Protein AF-A0A7S0HD60-F1 (afdb_monomer_lite)

Structure (mmCIF, N/CA/C/O backbone):
data_AF-A0A7S0HD60-F1
#
_entry.id   AF-A0A7S0HD60-F1
#
loop_
_atom_site.group_PDB
_atom_site.id
_atom_site.type_symbol
_atom_site.label_atom_id
_atom_site.label_alt_id
_atom_site.label_comp_id
_atom_site.label_asym_id
_atom_site.label_entity_id
_atom_site.label_seq_id
_atom_site.pdbx_PDB_ins_code
_atom_site.Cartn_x
_atom_site.Cartn_y
_atom_site.Cartn_z
_atom_site.occupancy
_atom_site.B_iso_or_equiv
_atom_site.auth_seq_id
_atom_site.auth_comp_id
_atom_site.auth_asym_id
_atom_site.auth_atom_id
_atom_site.pdbx_PDB_model_num
ATOM 1 N N . LEU A 1 1 ? 44.882 -26.318 -78.459 1.00 39.34 1 LEU A N 1
ATOM 2 C CA . LEU A 1 1 ? 43.648 -25.766 -77.851 1.00 39.34 1 LEU A CA 1
ATOM 3 C C . LEU A 1 1 ? 43.869 -24.291 -77.495 1.00 39.34 1 LEU A C 1
ATOM 5 O O . LEU A 1 1 ? 44.283 -23.989 -76.387 1.00 39.34 1 LEU A O 1
ATOM 9 N N . ARG A 1 2 ? 43.672 -23.371 -78.452 1.00 45.38 2 ARG A N 1
ATOM 10 C CA . ARG A 1 2 ? 43.593 -21.921 -78.193 1.00 45.38 2 ARG A CA 1
ATOM 11 C C . ARG A 1 2 ? 42.130 -21.519 -78.362 1.00 45.38 2 ARG A C 1
ATOM 13 O O . ARG A 1 2 ? 41.684 -21.316 -79.484 1.00 45.38 2 ARG A O 1
ATOM 20 N N . LEU A 1 3 ? 41.380 -21.463 -77.265 1.00 47.91 3 LEU A N 1
ATOM 21 C CA . LEU A 1 3 ? 40.050 -20.852 -77.253 1.00 47.91 3 LEU A CA 1
ATOM 22 C C . LEU A 1 3 ? 40.245 -19.333 -77.195 1.00 47.91 3 LEU A C 1
ATOM 24 O O . LEU A 1 3 ? 40.301 -18.742 -76.122 1.00 47.91 3 LEU A O 1
ATOM 28 N N . GLY A 1 4 ? 40.445 -18.712 -78.357 1.00 52.34 4 GLY A N 1
ATOM 29 C CA . GLY A 1 4 ? 40.423 -17.258 -78.474 1.00 52.34 4 GLY A CA 1
ATOM 30 C C . GLY A 1 4 ? 38.977 -16.787 -78.396 1.00 52.34 4 GLY A C 1
ATOM 31 O O . GLY A 1 4 ? 38.217 -17.005 -79.336 1.00 52.34 4 GLY A O 1
ATOM 32 N N . MET A 1 5 ? 38.576 -16.172 -77.282 1.00 58.28 5 MET A N 1
ATOM 33 C CA . MET A 1 5 ? 37.304 -15.449 -77.244 1.00 58.28 5 MET A CA 1
ATOM 34 C C . MET A 1 5 ? 37.332 -14.348 -78.310 1.00 58.28 5 MET A C 1
ATOM 36 O O . MET A 1 5 ? 38.343 -13.658 -78.458 1.00 58.28 5 MET A O 1
ATOM 40 N N . SER A 1 6 ? 36.242 -14.181 -79.062 1.00 75.19 6 SER A N 1
ATOM 41 C CA . SER A 1 6 ? 36.150 -13.093 -80.039 1.00 75.19 6 SER A CA 1
ATOM 42 C C . SER A 1 6 ? 36.193 -11.741 -79.314 1.00 75.19 6 SER A C 1
ATOM 44 O O . SER A 1 6 ? 35.677 -11.608 -78.202 1.00 75.19 6 SER A O 1
ATOM 46 N N . GLY A 1 7 ? 36.788 -10.715 -79.934 1.00 71.94 7 GLY A N 1
ATOM 47 C CA . GLY A 1 7 ? 36.903 -9.379 -79.326 1.00 71.94 7 GLY A CA 1
ATOM 48 C C . GLY A 1 7 ? 35.557 -8.788 -78.882 1.00 71.94 7 GLY A C 1
ATOM 49 O O . GLY A 1 7 ? 35.493 -8.050 -77.902 1.00 71.94 7 GLY A O 1
ATOM 50 N N . LYS A 1 8 ? 34.464 -9.195 -79.537 1.00 75.31 8 LYS A N 1
ATOM 51 C CA . LYS A 1 8 ? 33.096 -8.816 -79.175 1.00 75.31 8 LYS A CA 1
ATOM 52 C C . LYS A 1 8 ? 32.650 -9.427 -77.840 1.00 75.31 8 LYS A C 1
ATOM 54 O O . LYS A 1 8 ? 32.140 -8.708 -76.988 1.00 75.31 8 LYS A O 1
ATOM 59 N N . ALA A 1 9 ? 32.927 -10.713 -77.619 1.00 76.06 9 ALA A N 1
ATOM 60 C CA . ALA A 1 9 ? 32.615 -11.388 -76.358 1.00 76.06 9 ALA A CA 1
ATOM 61 C C . ALA A 1 9 ? 33.434 -10.826 -75.178 1.00 76.06 9 ALA A C 1
ATOM 63 O O . ALA A 1 9 ? 32.933 -10.739 -74.056 1.00 76.06 9 ALA A O 1
ATOM 64 N N . ILE A 1 10 ? 34.678 -10.396 -75.432 1.00 74.81 10 ILE A N 1
ATOM 65 C CA . ILE A 1 10 ? 35.523 -9.725 -74.430 1.00 74.81 10 ILE A CA 1
ATOM 66 C C . ILE A 1 10 ? 34.925 -8.364 -74.046 1.00 74.81 10 ILE A C 1
ATOM 68 O O . ILE A 1 10 ? 34.810 -8.070 -72.858 1.00 74.81 10 ILE A O 1
ATOM 72 N N . SER A 1 11 ? 34.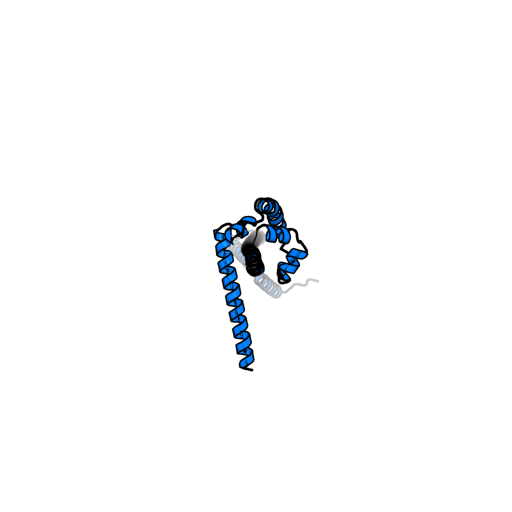498 -7.564 -75.030 1.00 77.88 11 SER A N 1
ATOM 73 C CA . SER A 1 11 ? 33.879 -6.253 -74.793 1.00 77.88 11 SER A CA 1
ATOM 74 C C . SER A 1 11 ? 32.579 -6.365 -73.994 1.00 77.88 11 SER A C 1
ATOM 76 O O . SER A 1 11 ? 32.417 -5.675 -72.995 1.00 77.88 11 SER A O 1
ATOM 78 N N . GLU A 1 12 ? 31.680 -7.275 -74.373 1.00 82.31 12 GLU A N 1
ATOM 79 C CA . GLU A 1 12 ? 30.399 -7.473 -73.677 1.00 82.31 12 GLU A CA 1
ATOM 80 C C . GLU A 1 12 ? 30.595 -7.960 -72.229 1.00 82.31 12 GLU A C 1
ATOM 82 O O . GLU A 1 12 ? 29.914 -7.503 -71.303 1.00 82.31 12 GLU A O 1
ATOM 87 N N . SER A 1 13 ? 31.573 -8.844 -72.008 1.00 80.00 13 SER A N 1
ATOM 88 C CA . SER A 1 13 ? 31.942 -9.306 -70.663 1.00 80.00 13 SER A CA 1
ATOM 89 C C . SER A 1 13 ? 32.511 -8.169 -69.812 1.00 80.00 13 SER A C 1
ATOM 91 O O . SER A 1 13 ? 32.170 -8.037 -68.634 1.00 80.00 13 SER A O 1
ATOM 93 N N . PHE A 1 14 ? 33.343 -7.313 -70.407 1.00 78.94 14 PHE A N 1
ATOM 94 C CA . PHE A 1 14 ? 33.923 -6.155 -69.736 1.00 78.94 14 PHE A CA 1
ATOM 95 C C . PHE A 1 14 ? 32.878 -5.073 -69.417 1.00 78.94 14 PHE A C 1
ATOM 97 O O . PHE A 1 14 ? 32.869 -4.531 -68.311 1.00 78.94 14 PHE A O 1
ATOM 104 N N . ASP A 1 15 ? 31.940 -4.808 -70.323 1.00 81.12 15 ASP A N 1
ATOM 105 C CA . ASP A 1 15 ? 30.828 -3.878 -70.092 1.00 81.12 15 ASP A CA 1
ATOM 106 C C . ASP A 1 15 ? 29.901 -4.369 -68.976 1.00 81.12 15 ASP A C 1
ATOM 108 O O . ASP A 1 15 ? 29.445 -3.596 -68.133 1.00 81.12 15 ASP A O 1
ATOM 112 N N . THR A 1 16 ? 29.648 -5.675 -68.920 1.00 84.88 16 THR A N 1
ATOM 113 C CA . THR A 1 16 ? 28.869 -6.282 -67.834 1.00 84.88 16 THR A CA 1
ATOM 114 C C . THR A 1 16 ? 29.607 -6.159 -66.500 1.00 84.88 16 THR A C 1
ATOM 116 O O . THR A 1 16 ? 29.014 -5.781 -65.489 1.00 84.88 16 THR A O 1
ATOM 119 N N . TYR A 1 17 ? 30.918 -6.400 -66.495 1.00 77.00 17 TYR A N 1
ATOM 120 C CA . TYR A 1 17 ? 31.753 -6.250 -65.306 1.00 77.00 17 TYR A CA 1
ATOM 121 C C . TYR A 1 17 ? 31.805 -4.799 -64.804 1.00 77.00 17 TYR A C 1
ATOM 123 O O . TYR A 1 17 ? 31.603 -4.539 -63.620 1.00 77.00 17 TYR A O 1
ATOM 131 N N . THR A 1 18 ? 32.000 -3.829 -65.693 1.00 79.00 18 THR A N 1
ATOM 132 C CA . THR A 1 18 ? 32.047 -2.403 -65.333 1.00 79.00 18 THR A CA 1
ATOM 133 C C . THR A 1 18 ? 30.686 -1.836 -64.929 1.00 79.00 18 THR A C 1
ATOM 135 O O . THR A 1 18 ? 30.639 -0.915 -64.116 1.00 79.00 18 THR A O 1
ATOM 138 N N . LYS A 1 19 ? 29.572 -2.410 -65.407 1.00 82.38 19 LYS A N 1
ATOM 139 C CA . LYS A 1 19 ? 28.227 -2.126 -64.874 1.00 82.38 19 LYS A CA 1
ATOM 140 C C . LYS A 1 19 ? 28.062 -2.601 -63.431 1.00 82.38 19 LYS A C 1
ATOM 142 O O . LYS A 1 19 ? 27.438 -1.904 -62.637 1.00 82.38 19 LYS A O 1
ATOM 147 N N . MET A 1 20 ? 28.617 -3.764 -63.086 1.00 75.31 20 MET A N 1
ATOM 148 C CA . MET A 1 20 ? 28.581 -4.286 -61.713 1.00 75.31 20 MET A CA 1
ATOM 149 C C . MET A 1 20 ? 29.546 -3.547 -60.774 1.00 75.31 20 MET A C 1
ATOM 151 O O . MET A 1 20 ? 29.289 -3.459 -59.575 1.00 75.31 20 MET A O 1
ATOM 155 N N . TYR A 1 21 ? 30.632 -2.989 -61.316 1.00 80.12 21 TYR A N 1
ATOM 156 C CA . TYR A 1 21 ? 31.667 -2.283 -60.560 1.00 80.12 21 TYR A CA 1
ATOM 157 C C . TYR A 1 21 ? 31.969 -0.909 -61.182 1.00 80.12 21 TYR A C 1
ATOM 159 O O . TYR A 1 21 ? 33.036 -0.719 -61.776 1.00 80.12 21 TYR A O 1
ATOM 167 N N . PRO A 1 22 ? 31.061 0.077 -61.043 1.00 81.69 22 PRO A N 1
ATOM 168 C CA . PRO A 1 22 ? 31.201 1.395 -61.669 1.00 81.69 22 PRO A CA 1
ATOM 169 C C . PRO A 1 22 ? 32.491 2.121 -61.266 1.00 81.69 22 PRO A C 1
ATOM 171 O O . PRO A 1 22 ? 33.080 2.832 -62.074 1.00 81.69 22 PRO A O 1
ATOM 174 N N . GLN A 1 23 ? 32.998 1.876 -60.057 1.00 80.38 23 GLN A N 1
ATOM 175 C CA . GLN A 1 23 ? 34.278 2.399 -59.579 1.00 80.38 23 GLN A CA 1
ATOM 176 C C . GLN A 1 23 ? 35.479 1.949 -60.426 1.00 80.38 23 GLN A C 1
ATOM 178 O O . GLN A 1 23 ? 36.435 2.705 -60.576 1.00 80.38 23 GLN A O 1
ATOM 183 N N . VAL A 1 24 ? 35.431 0.747 -61.014 1.00 80.25 24 VAL A N 1
ATOM 184 C CA . VAL A 1 24 ? 36.483 0.246 -61.914 1.00 80.25 24 VAL A CA 1
ATOM 185 C C . VAL A 1 24 ? 36.439 1.001 -63.237 1.00 80.25 24 VAL A C 1
ATOM 187 O O . VAL A 1 24 ? 37.485 1.363 -63.768 1.00 80.25 24 VAL A O 1
ATOM 190 N N . ARG A 1 25 ? 35.237 1.306 -63.736 1.00 84.00 25 ARG A N 1
ATOM 191 C CA . ARG A 1 25 ? 35.062 2.117 -64.943 1.00 84.00 25 ARG A CA 1
ATOM 192 C C . ARG A 1 25 ? 35.619 3.522 -64.754 1.00 84.00 25 ARG A C 1
ATOM 194 O O . ARG A 1 25 ? 36.451 3.946 -65.542 1.00 84.00 25 ARG A O 1
ATOM 201 N N . THR A 1 26 ? 35.252 4.187 -63.660 1.00 85.06 26 THR A N 1
ATOM 202 C CA . THR A 1 26 ? 35.760 5.526 -63.331 1.00 85.06 26 THR A CA 1
ATOM 203 C C . THR A 1 26 ? 37.283 5.543 -63.187 1.00 85.06 26 THR A C 1
ATOM 205 O O . THR A 1 26 ? 37.934 6.476 -63.650 1.00 85.06 26 THR A O 1
ATOM 208 N N . ALA A 1 27 ? 37.869 4.504 -62.581 1.00 83.81 27 ALA A N 1
ATOM 209 C CA . ALA A 1 27 ? 39.319 4.365 -62.457 1.00 83.81 27 ALA A CA 1
ATOM 210 C C . ALA A 1 27 ? 40.014 4.211 -63.821 1.00 83.81 27 ALA A C 1
ATOM 212 O O . ALA A 1 27 ? 41.055 4.825 -64.050 1.00 83.81 27 ALA A O 1
ATOM 213 N N . ILE A 1 28 ? 39.430 3.422 -64.727 1.00 85.19 28 ILE A N 1
ATOM 214 C CA . ILE A 1 28 ? 39.944 3.225 -66.087 1.00 85.19 28 ILE A CA 1
ATOM 215 C C . ILE A 1 28 ? 39.804 4.506 -66.906 1.00 85.19 28 ILE A C 1
ATOM 217 O O . ILE A 1 28 ? 40.783 4.934 -67.508 1.00 85.19 28 ILE A O 1
ATOM 221 N N . ASP A 1 29 ? 38.647 5.165 -66.869 1.00 86.69 29 ASP A N 1
ATOM 222 C CA . ASP A 1 29 ? 38.413 6.426 -67.579 1.00 86.69 29 ASP A CA 1
ATOM 223 C C . ASP A 1 29 ? 39.384 7.520 -67.102 1.00 86.69 29 ASP A C 1
ATOM 225 O O . ASP A 1 29 ? 39.953 8.255 -67.911 1.00 86.69 29 ASP A O 1
ATOM 229 N N . PHE A 1 30 ? 39.640 7.590 -65.791 1.00 87.00 30 PHE A N 1
ATOM 230 C CA . PHE A 1 30 ? 40.630 8.498 -65.213 1.00 87.00 30 PHE A CA 1
ATOM 231 C C . PHE A 1 30 ? 42.057 8.171 -65.677 1.00 87.00 30 PHE A C 1
ATOM 233 O O . PHE A 1 30 ? 42.766 9.057 -66.156 1.00 87.00 30 PHE A O 1
ATOM 240 N N . ALA A 1 31 ? 42.470 6.904 -65.587 1.00 85.94 31 ALA A N 1
ATOM 241 C CA . ALA A 1 31 ? 43.807 6.470 -65.990 1.00 85.94 31 ALA A CA 1
ATOM 242 C C . ALA A 1 31 ? 44.048 6.672 -67.498 1.00 85.94 31 ALA A C 1
ATOM 244 O O . ALA A 1 31 ? 45.126 7.108 -67.900 1.00 85.94 31 ALA A O 1
ATOM 245 N N . MET A 1 32 ? 43.029 6.434 -68.328 1.00 85.56 32 MET A N 1
ATOM 246 C CA . MET A 1 32 ? 43.065 6.678 -69.771 1.00 85.56 32 MET A CA 1
ATOM 247 C C . MET A 1 32 ? 43.143 8.170 -70.102 1.00 85.56 32 MET A C 1
ATOM 249 O O . MET A 1 32 ? 43.912 8.562 -70.979 1.00 85.56 32 MET A O 1
ATOM 253 N N . LYS A 1 33 ? 42.404 9.024 -69.384 1.00 89.56 33 LYS A N 1
ATOM 254 C CA . LYS A 1 33 ? 42.481 10.482 -69.553 1.00 89.56 33 LYS A CA 1
ATOM 255 C C . LYS A 1 33 ? 43.882 11.013 -69.230 1.00 89.56 33 LYS A C 1
ATOM 257 O O . LYS A 1 33 ? 44.423 11.812 -69.992 1.00 89.56 33 LYS A O 1
ATOM 262 N N . GLU A 1 34 ? 44.486 10.532 -68.145 1.00 86.81 34 GLU A N 1
ATOM 263 C CA . GLU A 1 34 ? 45.865 10.859 -67.758 1.00 86.81 34 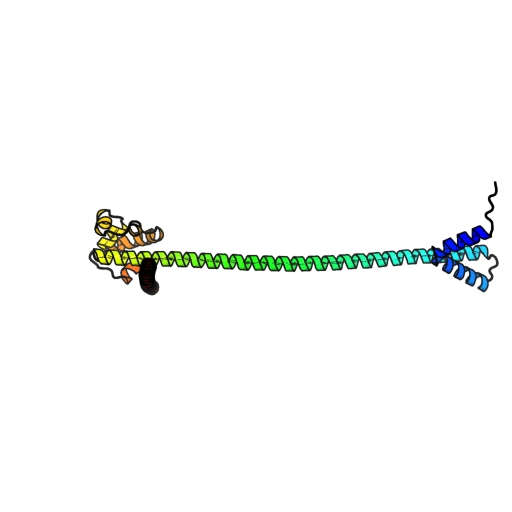GLU A CA 1
ATOM 264 C C . GLU A 1 34 ? 46.893 10.347 -68.777 1.00 86.81 34 GLU A C 1
ATOM 266 O O . GLU A 1 34 ? 47.837 11.061 -69.119 1.00 86.81 34 GLU A O 1
ATOM 271 N N . LEU A 1 35 ? 46.690 9.135 -69.304 1.00 87.62 35 LEU A N 1
ATOM 272 C CA . LEU A 1 35 ? 47.551 8.545 -70.327 1.00 87.62 35 LEU A CA 1
ATOM 273 C C . LEU A 1 35 ? 47.556 9.389 -71.610 1.00 87.62 35 LEU A C 1
ATOM 275 O O . LEU A 1 35 ? 48.623 9.705 -72.139 1.00 87.62 35 LEU A O 1
ATOM 279 N N . ILE A 1 36 ? 46.370 9.787 -72.084 1.00 87.94 36 ILE A N 1
ATOM 280 C CA . ILE A 1 36 ? 46.205 10.625 -73.281 1.00 87.94 36 ILE A CA 1
ATOM 281 C C . ILE A 1 36 ? 46.872 11.993 -73.088 1.00 87.94 36 ILE A C 1
ATOM 283 O O . ILE A 1 36 ? 47.489 12.510 -74.022 1.00 87.94 36 ILE A O 1
ATOM 287 N N . ALA A 1 37 ? 46.768 12.565 -71.886 1.00 89.94 37 ALA A N 1
ATOM 288 C CA . ALA A 1 37 ? 47.340 13.868 -71.567 1.00 89.94 37 ALA A CA 1
ATOM 289 C C . ALA A 1 37 ? 48.877 13.846 -71.495 1.00 89.94 37 ALA A C 1
ATOM 291 O O . ALA A 1 37 ? 49.519 14.767 -71.993 1.00 89.94 37 ALA A O 1
ATOM 292 N N . LYS A 1 38 ? 49.475 12.809 -70.891 1.00 88.50 38 LYS A N 1
ATOM 293 C CA . LYS A 1 38 ? 50.923 12.758 -70.614 1.00 88.50 38 LYS A CA 1
ATOM 294 C C . LYS A 1 38 ? 51.755 12.050 -71.683 1.00 88.50 38 LYS A C 1
ATOM 296 O O . LYS A 1 38 ? 52.952 12.302 -71.747 1.00 88.50 38 LYS A O 1
ATOM 301 N N . ARG A 1 39 ? 51.143 11.183 -72.503 1.00 87.12 39 ARG A N 1
ATOM 302 C CA . ARG A 1 39 ? 51.795 10.404 -73.582 1.00 87.12 39 ARG A CA 1
ATOM 303 C C . ARG A 1 39 ? 53.152 9.797 -73.170 1.00 87.12 39 ARG A C 1
ATOM 305 O O . ARG A 1 39 ? 54.171 10.087 -73.796 1.00 87.12 39 ARG A O 1
ATOM 312 N N . PRO A 1 40 ? 53.186 8.989 -72.100 1.00 88.00 40 PRO A N 1
ATOM 313 C CA . PRO A 1 40 ? 54.420 8.390 -71.607 1.00 88.00 40 PRO A CA 1
ATOM 314 C C . PRO A 1 40 ? 55.036 7.432 -72.637 1.00 88.00 40 PRO A C 1
ATOM 316 O O . PRO A 1 40 ? 54.332 6.857 -73.465 1.00 88.00 40 PRO A O 1
ATOM 319 N N . ALA A 1 41 ? 56.353 7.229 -72.538 1.00 85.19 41 ALA A N 1
ATOM 320 C CA . ALA A 1 41 ? 57.104 6.340 -73.428 1.00 85.19 41 ALA A CA 1
ATOM 321 C C . ALA A 1 41 ? 56.647 4.870 -73.345 1.00 85.19 41 ALA A C 1
ATOM 323 O O . ALA A 1 41 ? 56.686 4.168 -74.351 1.00 85.19 41 ALA A O 1
ATOM 324 N N . ASP A 1 42 ? 56.171 4.427 -72.174 1.00 91.75 42 ASP A N 1
ATOM 325 C CA . ASP A 1 42 ? 55.514 3.130 -71.987 1.00 91.75 42 ASP A CA 1
ATOM 326 C C . ASP A 1 42 ? 54.071 3.320 -71.474 1.00 91.75 42 ASP A C 1
ATOM 328 O O . ASP A 1 42 ? 53.837 3.466 -70.265 1.00 91.75 42 ASP A O 1
ATOM 332 N N . PRO A 1 43 ? 53.083 3.324 -72.387 1.00 84.38 43 PRO A N 1
ATOM 333 C CA . PRO A 1 43 ? 51.672 3.459 -72.048 1.00 84.38 43 PRO A CA 1
ATOM 334 C C . PRO A 1 43 ? 51.134 2.351 -71.142 1.00 84.38 43 PRO A C 1
ATOM 336 O O . PRO A 1 43 ? 50.254 2.606 -70.319 1.00 84.38 43 PRO A O 1
ATOM 339 N N . PHE A 1 44 ? 51.642 1.124 -71.282 1.00 84.31 44 PHE A N 1
ATOM 340 C CA . PHE A 1 44 ? 51.115 -0.031 -70.558 1.00 84.31 44 PHE A CA 1
ATOM 341 C C . PHE A 1 44 ? 51.597 -0.043 -69.113 1.00 84.31 44 PHE A C 1
ATOM 343 O O . PHE A 1 44 ? 50.787 -0.241 -68.204 1.00 84.31 44 PHE A O 1
ATOM 350 N N . SER A 1 45 ? 52.885 0.234 -68.893 1.00 86.06 45 SER A N 1
ATOM 351 C CA . SER A 1 45 ? 53.432 0.382 -67.543 1.00 86.06 45 SER A CA 1
ATOM 352 C C . SER A 1 45 ? 52.738 1.525 -66.794 1.00 86.06 45 SER A C 1
ATOM 354 O O . SER A 1 45 ? 52.211 1.307 -65.700 1.00 86.06 45 SER A O 1
ATOM 356 N N . PHE A 1 46 ? 52.579 2.690 -67.434 1.00 87.00 46 PHE A N 1
ATOM 357 C CA . PHE A 1 46 ? 51.879 3.838 -66.845 1.00 87.00 46 PHE A CA 1
ATOM 358 C C . PHE A 1 46 ? 50.419 3.530 -66.484 1.00 87.00 46 PHE A C 1
ATOM 360 O O . PHE A 1 46 ? 49.962 3.844 -65.382 1.00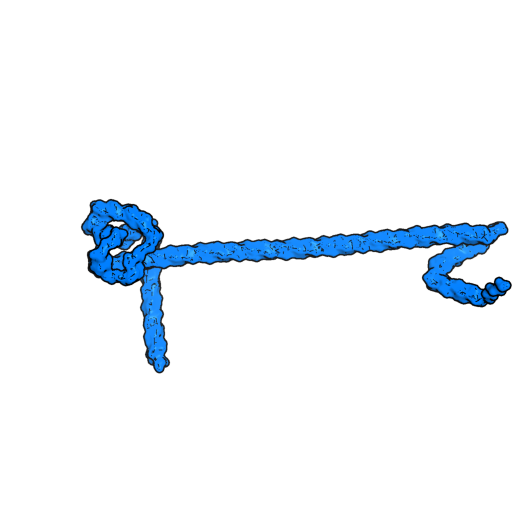 87.00 46 PHE A O 1
ATOM 367 N N . LEU A 1 47 ? 49.673 2.889 -67.390 1.00 84.62 47 LEU A N 1
ATOM 368 C CA . LEU A 1 47 ? 48.281 2.526 -67.134 1.00 84.62 47 LEU A CA 1
ATOM 369 C C . LEU A 1 47 ? 48.177 1.525 -65.974 1.00 84.62 47 LEU A C 1
ATOM 371 O O . LEU A 1 47 ? 47.308 1.667 -65.115 1.00 84.62 47 LEU A O 1
ATOM 375 N N . SER A 1 48 ? 49.083 0.545 -65.913 1.00 84.12 48 SER A N 1
ATOM 376 C CA . SER A 1 48 ? 49.113 -0.439 -64.827 1.00 84.12 48 SER A CA 1
ATOM 377 C C . SER A 1 48 ? 49.353 0.213 -63.460 1.00 84.12 48 SER A C 1
ATOM 379 O O . SER A 1 48 ? 48.688 -0.137 -62.483 1.00 84.12 48 SER A O 1
ATOM 381 N N . GLU A 1 49 ? 50.234 1.214 -63.400 1.00 87.50 49 GLU A N 1
ATOM 382 C CA . GLU A 1 49 ? 50.535 1.973 -62.189 1.00 87.50 49 GLU A CA 1
ATOM 383 C C . GLU A 1 49 ? 49.333 2.816 -61.748 1.00 87.50 49 GLU A C 1
ATOM 385 O O . GLU A 1 49 ? 48.909 2.739 -60.592 1.00 87.50 49 GLU A O 1
ATOM 390 N N . LYS A 1 50 ? 48.692 3.536 -62.677 1.00 86.12 50 LYS A N 1
ATOM 391 C CA . LYS A 1 50 ? 47.510 4.355 -62.362 1.00 86.12 50 LYS A CA 1
ATOM 392 C C . LYS A 1 50 ? 46.295 3.542 -61.950 1.00 86.12 50 LYS A C 1
ATOM 394 O O . LYS A 1 50 ? 45.586 3.923 -61.017 1.00 86.12 50 LYS A O 1
ATOM 399 N N . LEU A 1 51 ? 46.086 2.380 -62.560 1.00 84.56 51 LEU A N 1
ATOM 400 C CA . LEU A 1 51 ? 45.049 1.454 -62.111 1.00 84.56 51 LEU A CA 1
ATOM 401 C C . LEU A 1 51 ? 45.359 0.876 -60.724 1.00 84.56 51 LEU A C 1
ATOM 403 O O . LEU A 1 51 ? 44.438 0.658 -59.933 1.00 84.56 51 LEU A O 1
ATOM 407 N N . ARG A 1 52 ? 46.638 0.671 -60.383 1.00 84.00 52 ARG A N 1
ATOM 408 C CA . ARG A 1 52 ? 47.055 0.238 -59.042 1.00 84.00 52 ARG A CA 1
ATOM 409 C C . ARG A 1 52 ? 46.772 1.308 -57.988 1.00 84.00 52 ARG A C 1
ATOM 411 O O . ARG A 1 52 ? 46.201 0.977 -56.949 1.00 84.00 52 ARG A O 1
ATOM 418 N N . GLU A 1 53 ? 47.112 2.567 -58.264 1.00 84.44 53 GLU A N 1
ATOM 419 C CA . GLU A 1 53 ? 46.796 3.715 -57.400 1.00 84.44 53 GLU A CA 1
ATOM 420 C C . GLU A 1 53 ? 45.282 3.838 -57.164 1.00 84.44 53 GLU A C 1
ATOM 422 O O . GLU A 1 53 ? 44.827 3.899 -56.018 1.00 84.44 53 GLU A O 1
ATOM 427 N N . ALA A 1 54 ? 44.483 3.785 -58.234 1.00 83.06 54 ALA A N 1
ATOM 428 C CA . ALA A 1 54 ? 43.028 3.873 -58.140 1.00 83.06 54 ALA A CA 1
ATOM 429 C C . ALA A 1 54 ? 42.417 2.705 -57.340 1.00 83.06 54 ALA A C 1
ATOM 431 O O . ALA A 1 54 ? 41.503 2.903 -56.540 1.00 83.06 54 ALA A O 1
ATOM 432 N N . ASN A 1 55 ? 42.953 1.489 -57.488 1.00 82.94 55 ASN A N 1
ATOM 433 C CA . ASN A 1 55 ? 42.525 0.327 -56.704 1.00 82.94 55 ASN A CA 1
ATOM 434 C C . ASN A 1 55 ? 42.813 0.505 -55.200 1.00 82.94 55 ASN A C 1
ATOM 436 O O . ASN A 1 55 ? 41.983 0.146 -54.363 1.00 82.94 55 ASN A O 1
ATOM 440 N N . ILE A 1 56 ? 43.958 1.095 -54.834 1.00 79.94 56 ILE A N 1
ATOM 441 C CA . ILE A 1 56 ? 44.265 1.426 -53.433 1.00 79.94 56 ILE A CA 1
ATOM 442 C C . ILE A 1 56 ? 43.239 2.425 -52.891 1.00 79.94 56 ILE A C 1
ATOM 444 O O . ILE A 1 56 ? 42.684 2.189 -51.818 1.00 79.94 56 ILE A O 1
ATOM 448 N N . PHE A 1 57 ? 42.930 3.486 -53.641 1.00 80.38 57 PHE A N 1
ATOM 449 C CA . PHE A 1 57 ? 41.939 4.486 -53.233 1.00 80.38 57 PHE A CA 1
ATOM 450 C C . PHE A 1 57 ? 40.554 3.867 -52.991 1.00 80.38 57 PHE A C 1
ATOM 452 O O . PHE A 1 57 ? 39.972 4.063 -51.926 1.00 80.38 57 PHE A O 1
ATOM 459 N N . ILE A 1 58 ? 40.072 3.034 -53.922 1.00 82.19 58 ILE A N 1
ATOM 460 C CA . ILE A 1 58 ? 38.791 2.317 -53.791 1.00 82.19 58 ILE A CA 1
ATOM 461 C C . ILE A 1 58 ? 38.767 1.456 -52.521 1.00 82.19 58 ILE A C 1
ATOM 463 O O . ILE A 1 58 ? 37.773 1.441 -51.794 1.00 82.19 58 ILE A O 1
ATOM 467 N N . LYS A 1 59 ? 39.857 0.737 -52.224 1.00 83.50 59 LYS A N 1
ATOM 468 C CA . LYS A 1 59 ? 39.948 -0.097 -51.015 1.00 83.50 59 LYS A CA 1
ATOM 469 C C . LYS A 1 59 ? 39.942 0.738 -49.737 1.00 83.50 59 LYS A C 1
ATOM 471 O O . LYS A 1 59 ? 39.263 0.365 -48.781 1.00 83.50 59 LYS A O 1
ATOM 476 N N . VAL A 1 60 ? 40.683 1.845 -49.708 1.00 83.00 60 VAL A N 1
ATOM 477 C CA . VAL A 1 60 ? 40.735 2.751 -48.551 1.00 83.00 60 VAL A CA 1
ATOM 478 C C . VAL A 1 60 ? 39.363 3.373 -48.293 1.00 83.00 60 VAL A C 1
ATOM 480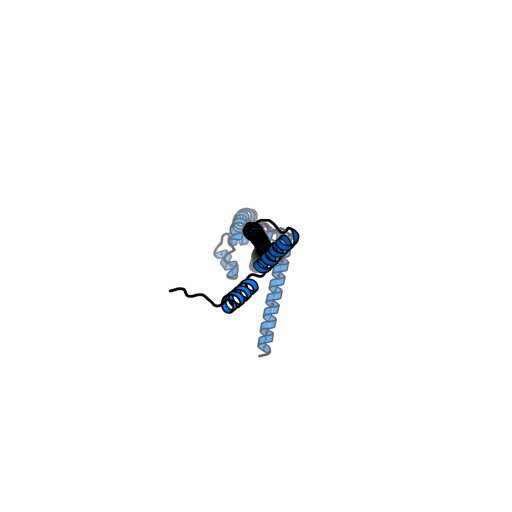 O O . VAL A 1 60 ? 38.900 3.359 -47.151 1.00 83.00 60 VAL A O 1
ATOM 483 N N . ASP A 1 61 ? 38.676 3.837 -49.336 1.00 84.62 61 ASP A N 1
ATOM 484 C CA . ASP A 1 61 ? 37.337 4.417 -49.221 1.00 84.62 61 ASP A CA 1
ATOM 485 C C . ASP A 1 61 ? 36.297 3.378 -48.764 1.00 84.62 61 ASP A C 1
ATOM 487 O O . ASP A 1 61 ? 35.516 3.621 -47.842 1.00 84.62 61 ASP A O 1
ATOM 491 N N . ALA A 1 62 ? 36.363 2.149 -49.288 1.00 85.38 62 ALA A N 1
ATOM 492 C CA . ALA A 1 62 ? 35.518 1.047 -48.826 1.00 85.38 62 ALA A CA 1
ATOM 493 C C . ALA A 1 62 ? 35.721 0.731 -47.329 1.00 85.38 62 ALA A C 1
ATOM 495 O O . ALA A 1 62 ? 34.751 0.500 -46.598 1.00 85.38 62 ALA A O 1
ATOM 496 N N . ILE A 1 63 ? 36.969 0.751 -46.843 1.00 86.69 63 ILE A N 1
ATOM 497 C CA . ILE A 1 63 ? 37.278 0.589 -45.413 1.00 86.69 63 ILE A CA 1
ATOM 498 C C . ILE A 1 63 ? 36.722 1.770 -44.608 1.00 86.69 63 ILE A C 1
ATOM 500 O O . ILE A 1 63 ? 36.131 1.561 -43.544 1.00 86.69 63 ILE A O 1
ATOM 504 N N . HIS A 1 64 ? 36.869 3.000 -45.106 1.00 90.44 64 HIS A N 1
ATOM 505 C CA . HIS A 1 64 ? 36.345 4.194 -44.449 1.00 90.44 64 HIS A CA 1
ATOM 506 C C . HIS A 1 64 ? 34.818 4.139 -44.311 1.00 90.44 64 HIS A C 1
ATOM 508 O O . HIS A 1 64 ? 34.297 4.280 -43.201 1.00 90.44 64 HIS A O 1
ATOM 514 N N . MET A 1 65 ? 34.102 3.831 -45.395 1.00 92.00 65 MET A N 1
ATOM 515 C CA . MET A 1 65 ? 32.649 3.651 -45.387 1.00 92.00 65 MET A CA 1
ATOM 516 C C . MET A 1 65 ? 32.213 2.548 -44.421 1.00 92.00 65 MET A C 1
ATOM 518 O O . MET A 1 65 ? 31.288 2.753 -43.632 1.00 92.00 65 MET A O 1
ATOM 522 N N . ARG A 1 66 ? 32.912 1.403 -44.404 1.00 91.31 66 ARG A N 1
ATOM 523 C CA . ARG A 1 66 ? 32.637 0.316 -43.452 1.00 91.31 66 ARG A CA 1
ATOM 524 C C . ARG A 1 66 ? 32.810 0.775 -42.003 1.00 91.31 66 ARG A C 1
ATOM 526 O O . ARG A 1 66 ? 31.949 0.501 -41.169 1.00 91.31 66 ARG A O 1
ATOM 533 N N . ASN A 1 67 ? 33.884 1.499 -41.698 1.00 92.56 67 ASN A N 1
ATOM 534 C CA . ASN A 1 67 ? 34.137 2.034 -40.360 1.00 92.56 67 ASN A CA 1
ATOM 535 C C . ASN A 1 67 ? 33.079 3.064 -39.943 1.00 92.56 67 ASN A C 1
ATOM 537 O O . ASN A 1 67 ? 32.595 3.023 -38.810 1.00 92.56 67 ASN A O 1
ATOM 541 N N . CYS A 1 68 ? 32.674 3.951 -40.851 1.00 94.81 68 CYS A N 1
ATOM 542 C CA . CYS A 1 68 ? 31.587 4.901 -40.621 1.00 94.81 68 CYS A CA 1
ATOM 543 C C . CYS A 1 68 ? 30.255 4.185 -40.362 1.00 94.81 68 CYS A C 1
ATOM 545 O O . CYS A 1 68 ? 29.585 4.488 -39.372 1.00 94.81 68 CYS A O 1
ATOM 547 N N . ALA A 1 69 ? 29.910 3.174 -41.163 1.00 94.69 69 ALA A N 1
ATOM 548 C CA . ALA A 1 69 ? 28.716 2.360 -40.952 1.00 94.69 69 ALA A CA 1
ATOM 549 C C . ALA A 1 69 ? 28.735 1.660 -39.581 1.00 94.69 69 ALA A C 1
ATOM 551 O O . ALA A 1 69 ? 27.749 1.725 -38.842 1.00 94.69 69 ALA A O 1
ATOM 552 N N . MET A 1 70 ? 29.869 1.066 -39.187 1.00 95.06 70 MET A N 1
ATOM 553 C CA . MET A 1 70 ? 30.028 0.452 -37.862 1.00 95.06 70 MET A CA 1
ATOM 554 C C . MET A 1 70 ? 29.842 1.470 -36.729 1.00 95.06 70 MET A C 1
ATOM 556 O O . MET A 1 70 ? 29.130 1.185 -35.765 1.00 95.06 70 MET A O 1
ATOM 560 N N . LYS A 1 71 ? 30.412 2.677 -36.849 1.00 96.88 71 LYS A N 1
ATOM 561 C CA . LYS A 1 71 ? 30.243 3.752 -35.853 1.00 96.88 71 LYS A CA 1
ATOM 562 C C . LYS A 1 71 ? 28.784 4.197 -35.729 1.00 96.88 71 LYS A C 1
ATOM 564 O O . LYS A 1 71 ? 28.288 4.353 -34.611 1.00 96.88 71 LYS A O 1
ATOM 569 N N . ILE A 1 72 ? 28.076 4.357 -36.849 1.00 95.25 72 ILE A N 1
ATOM 570 C CA . ILE A 1 72 ? 26.649 4.718 -36.858 1.00 95.25 72 ILE A CA 1
ATOM 571 C C . ILE A 1 72 ? 25.820 3.626 -36.174 1.00 95.25 72 ILE A C 1
ATOM 573 O O . ILE A 1 72 ? 25.000 3.929 -35.304 1.00 95.25 72 ILE A O 1
ATOM 577 N N . GLN A 1 73 ? 26.063 2.354 -36.504 1.00 95.56 73 GLN A N 1
ATOM 578 C CA . GLN A 1 73 ? 25.361 1.226 -35.889 1.00 95.56 73 GLN A CA 1
ATOM 579 C C . GLN A 1 73 ? 25.637 1.124 -34.386 1.00 95.56 73 GLN A C 1
ATOM 581 O O . GLN A 1 73 ? 24.701 0.935 -33.608 1.00 95.56 73 GLN A O 1
ATOM 586 N N . ALA A 1 74 ? 26.891 1.292 -33.959 1.00 96.88 74 ALA A N 1
ATOM 587 C CA . ALA A 1 74 ? 27.260 1.300 -32.547 1.00 96.88 74 ALA A CA 1
ATOM 588 C C . ALA A 1 74 ? 26.545 2.429 -31.790 1.00 96.88 74 ALA A C 1
ATOM 590 O O . ALA A 1 74 ? 25.947 2.189 -30.738 1.00 96.88 74 ALA A O 1
ATOM 591 N N . ARG A 1 75 ? 26.510 3.643 -32.360 1.00 97.06 75 ARG A N 1
ATOM 592 C CA . ARG A 1 75 ? 25.772 4.777 -31.784 1.00 97.06 75 ARG A CA 1
ATOM 593 C C . ARG A 1 75 ? 24.274 4.486 -31.694 1.00 97.06 75 ARG A C 1
ATOM 595 O O . ARG A 1 75 ? 23.670 4.749 -30.658 1.00 97.06 75 ARG A O 1
ATOM 602 N N . ALA A 1 76 ? 23.675 3.922 -32.741 1.00 96.38 76 ALA A N 1
ATOM 603 C CA . ALA A 1 76 ? 22.255 3.574 -32.761 1.00 96.38 76 ALA A CA 1
ATOM 604 C C . ALA A 1 76 ? 21.896 2.527 -31.692 1.00 96.38 76 ALA A C 1
ATOM 606 O O . ALA A 1 76 ? 20.897 2.692 -30.989 1.00 96.38 76 ALA A O 1
ATOM 607 N N . ARG A 1 77 ? 22.730 1.490 -31.522 1.00 95.88 77 ARG A N 1
ATOM 608 C CA . ARG A 1 77 ? 22.585 0.493 -30.447 1.00 95.88 77 ARG A CA 1
ATOM 609 C C . ARG A 1 77 ? 22.692 1.152 -29.073 1.00 95.88 77 ARG A C 1
ATOM 611 O O . ARG A 1 77 ? 21.766 1.033 -28.280 1.00 95.88 77 ARG A O 1
ATOM 618 N N . GLY A 1 78 ? 23.728 1.961 -28.847 1.00 97.69 78 GLY A N 1
ATOM 619 C CA . GLY A 1 78 ? 23.909 2.680 -27.584 1.00 97.69 78 GLY A CA 1
ATOM 620 C C . GLY A 1 78 ? 22.742 3.614 -27.238 1.00 97.69 78 GLY A C 1
ATOM 621 O O . GLY A 1 78 ? 22.300 3.652 -26.092 1.00 97.69 78 GLY A O 1
ATOM 622 N N . MET A 1 79 ? 22.186 4.337 -28.218 1.00 96.69 79 MET A N 1
ATOM 623 C CA . MET A 1 79 ? 20.991 5.169 -28.006 1.00 96.69 79 MET A CA 1
ATOM 624 C C . MET A 1 79 ? 19.759 4.329 -27.650 1.00 96.69 79 MET A C 1
ATOM 626 O O . MET A 1 79 ? 18.995 4.705 -26.760 1.00 96.69 79 MET A O 1
ATOM 630 N N . ARG A 1 80 ? 19.566 3.186 -28.317 1.00 96.25 80 ARG A N 1
ATOM 631 C CA . ARG A 1 80 ? 18.466 2.259 -28.022 1.00 96.25 80 ARG A CA 1
ATOM 632 C C . ARG A 1 80 ? 18.577 1.692 -26.606 1.00 96.25 80 ARG A C 1
ATOM 634 O O . ARG A 1 80 ? 17.574 1.661 -25.895 1.00 96.25 80 ARG A O 1
ATOM 641 N N . ASP A 1 81 ? 19.776 1.300 -26.193 1.00 96.94 81 ASP A N 1
ATOM 642 C CA . ASP A 1 81 ? 20.018 0.726 -24.870 1.00 96.94 81 ASP A CA 1
ATOM 643 C C . ASP A 1 81 ? 19.791 1.758 -23.763 1.00 96.94 81 ASP A C 1
ATOM 645 O O . ASP A 1 81 ? 19.100 1.462 -22.789 1.00 96.94 81 ASP A O 1
ATOM 649 N N . ARG A 1 82 ? 20.248 3.005 -23.948 1.00 95.88 82 ARG A N 1
ATOM 650 C CA . ARG A 1 82 ? 19.965 4.106 -23.007 1.00 95.88 82 ARG A CA 1
ATOM 651 C C . ARG A 1 82 ? 18.462 4.331 -22.824 1.00 95.88 82 ARG A C 1
ATOM 653 O O . ARG A 1 82 ? 17.996 4.353 -21.690 1.00 95.88 82 ARG A O 1
ATOM 660 N N . ARG A 1 83 ? 17.694 4.384 -23.920 1.00 95.44 83 ARG A N 1
ATOM 661 C CA . ARG A 1 83 ? 16.221 4.500 -23.870 1.00 95.44 83 ARG A CA 1
ATOM 662 C C . ARG A 1 83 ? 15.550 3.297 -23.203 1.00 95.44 83 ARG A C 1
ATOM 664 O O . ARG A 1 83 ? 14.487 3.425 -22.603 1.00 95.44 83 ARG A O 1
ATOM 671 N N . LYS A 1 84 ? 16.118 2.094 -23.338 1.00 96.25 84 LYS A N 1
ATOM 672 C CA . LYS A 1 84 ? 15.606 0.896 -22.655 1.00 96.25 84 LYS A CA 1
ATOM 673 C C . LYS A 1 84 ? 15.837 0.989 -21.146 1.00 96.25 84 LYS A C 1
ATOM 675 O O . LYS A 1 84 ? 14.917 0.711 -20.386 1.00 96.25 84 LYS A O 1
ATOM 680 N N . VAL A 1 85 ? 17.033 1.403 -20.729 1.00 96.06 85 VAL A N 1
ATOM 681 C CA . VAL A 1 85 ? 17.378 1.590 -19.312 1.00 96.06 85 VAL A CA 1
ATOM 682 C C . VAL A 1 85 ? 16.524 2.684 -18.674 1.00 96.06 85 VAL A C 1
ATOM 684 O O . VAL A 1 85 ? 16.056 2.505 -17.556 1.00 96.06 85 VAL A O 1
ATOM 687 N N . GLU A 1 86 ? 16.287 3.790 -19.375 1.00 95.44 86 GLU A N 1
ATOM 688 C CA . GLU A 1 86 ? 15.425 4.879 -18.904 1.00 95.44 86 GLU A CA 1
ATOM 689 C C . GLU A 1 86 ? 13.996 4.393 -18.630 1.00 95.44 86 GLU A C 1
ATOM 691 O O . GLU A 1 86 ? 13.527 4.500 -17.499 1.00 95.44 86 GLU A O 1
ATOM 696 N N . ARG A 1 87 ? 13.374 3.697 -19.591 1.00 95.94 87 ARG A N 1
ATOM 697 C CA . ARG A 1 87 ? 12.052 3.076 -19.391 1.00 95.94 87 ARG A CA 1
ATOM 698 C C . ARG A 1 87 ? 12.022 2.084 -18.227 1.00 95.94 87 ARG A C 1
ATOM 700 O O . ARG A 1 87 ? 11.060 2.046 -17.470 1.00 95.94 87 ARG A O 1
ATOM 707 N N . GLN A 1 88 ? 13.077 1.286 -18.048 1.00 95.62 88 GLN A N 1
ATOM 708 C CA . GLN A 1 88 ? 13.171 0.370 -16.904 1.00 95.62 88 GLN A CA 1
ATOM 709 C C . GLN A 1 88 ? 13.272 1.115 -15.568 1.00 95.62 88 GLN A C 1
ATOM 711 O O . GLN A 1 88 ? 12.719 0.653 -14.572 1.00 95.62 88 GLN A O 1
ATOM 716 N N . LYS A 1 89 ? 13.974 2.254 -15.521 1.00 95.56 89 LYS A N 1
ATOM 717 C CA . LYS A 1 89 ? 14.048 3.093 -14.317 1.00 95.56 89 LYS A CA 1
ATOM 718 C C . LYS A 1 89 ? 12.689 3.701 -13.986 1.00 95.56 89 LYS A C 1
ATOM 720 O O . LYS A 1 89 ? 12.290 3.643 -12.828 1.00 95.56 89 LYS A O 1
ATOM 725 N N . GLU A 1 90 ? 11.977 4.221 -14.983 1.00 94.81 90 GLU A N 1
ATOM 726 C CA . GLU A 1 90 ? 10.617 4.750 -14.815 1.00 94.81 90 GLU A CA 1
ATOM 727 C C . GLU A 1 90 ? 9.664 3.674 -14.292 1.00 94.81 90 GLU A C 1
ATOM 729 O O . GLU A 1 90 ? 8.981 3.888 -13.291 1.00 94.81 90 GLU A O 1
ATOM 734 N N . GLN A 1 91 ? 9.683 2.484 -14.896 1.00 94.81 91 GLN A N 1
ATOM 735 C CA . GLN A 1 91 ? 8.860 1.362 -14.454 1.00 94.81 91 GLN A CA 1
ATOM 736 C C . GLN A 1 91 ? 9.169 0.963 -13.004 1.00 94.81 91 GLN A C 1
ATOM 738 O O . GLN A 1 91 ? 8.257 0.847 -12.186 1.00 94.81 91 GLN A O 1
ATOM 743 N N . ARG A 1 92 ? 10.452 0.831 -12.644 1.00 94.44 92 ARG A N 1
ATOM 744 C CA . ARG A 1 92 ? 10.860 0.545 -11.258 1.00 94.44 92 ARG A CA 1
ATOM 745 C C . ARG A 1 92 ? 10.413 1.639 -10.289 1.00 94.44 92 ARG A C 1
ATOM 747 O O . ARG A 1 92 ? 10.025 1.328 -9.167 1.00 94.44 92 ARG A O 1
ATOM 754 N N . ALA A 1 93 ? 10.458 2.908 -10.694 1.00 94.38 93 ALA A N 1
ATOM 755 C CA . ALA A 1 93 ? 9.987 4.014 -9.865 1.00 94.38 93 ALA A CA 1
ATOM 756 C C . ALA A 1 93 ? 8.467 3.941 -9.635 1.00 94.38 93 ALA A C 1
ATOM 758 O O . ALA A 1 93 ? 8.013 4.121 -8.503 1.00 94.38 93 ALA A O 1
ATOM 759 N N . MET A 1 94 ? 7.689 3.606 -10.671 1.00 94.31 94 MET A N 1
ATOM 760 C CA . MET A 1 94 ? 6.245 3.374 -10.550 1.00 94.31 94 MET A CA 1
ATOM 761 C C . MET A 1 94 ? 5.935 2.193 -9.621 1.00 94.31 94 MET A C 1
ATOM 763 O O . MET A 1 94 ? 5.094 2.319 -8.733 1.00 94.31 94 MET A O 1
ATOM 767 N N . GLU A 1 95 ? 6.646 1.073 -9.764 1.00 93.94 95 GLU A N 1
ATOM 768 C CA . GLU A 1 95 ? 6.497 -0.102 -8.894 1.00 93.94 95 GLU A CA 1
ATOM 769 C C . GLU A 1 95 ? 6.822 0.234 -7.430 1.00 93.94 95 GLU A C 1
ATOM 771 O O . GLU A 1 95 ? 6.052 -0.092 -6.525 1.00 93.94 95 GLU A O 1
ATOM 776 N N . GLN A 1 96 ? 7.912 0.965 -7.178 1.00 95.38 96 GLN A N 1
ATOM 777 C CA . GLN A 1 96 ? 8.262 1.428 -5.832 1.00 95.38 96 GLN A CA 1
ATOM 778 C C . GLN A 1 96 ? 7.201 2.365 -5.243 1.00 95.38 96 GLN A C 1
ATOM 780 O O . GLN A 1 96 ? 6.873 2.259 -4.058 1.00 95.38 96 GLN A O 1
ATOM 785 N N . ALA A 1 97 ? 6.646 3.275 -6.048 1.00 95.06 97 ALA A N 1
ATOM 786 C CA . ALA A 1 97 ? 5.561 4.150 -5.619 1.00 95.06 97 ALA A CA 1
ATOM 787 C C . ALA A 1 97 ? 4.296 3.345 -5.276 1.00 95.06 97 ALA A C 1
ATOM 789 O O . ALA A 1 97 ? 3.695 3.570 -4.224 1.00 95.06 97 ALA A O 1
ATOM 790 N N . ALA A 1 98 ? 3.938 2.356 -6.098 1.00 95.25 98 ALA A N 1
ATOM 791 C CA . ALA A 1 98 ? 2.806 1.469 -5.847 1.00 95.25 98 ALA A CA 1
ATOM 792 C C . ALA A 1 98 ? 2.976 0.687 -4.535 1.00 95.25 98 ALA A C 1
ATOM 794 O O . ALA A 1 98 ? 2.059 0.659 -3.713 1.00 95.25 98 ALA A O 1
ATOM 795 N N . VAL A 1 99 ? 4.165 0.129 -4.281 1.00 96.19 99 VAL A N 1
ATOM 796 C CA . VAL A 1 99 ? 4.470 -0.561 -3.017 1.00 96.19 99 VAL A CA 1
ATOM 797 C C . VAL A 1 99 ? 4.332 0.389 -1.824 1.00 96.19 99 VAL A C 1
ATOM 799 O O . VAL A 1 99 ? 3.705 0.021 -0.832 1.00 96.19 99 VAL A O 1
ATOM 802 N N . LYS A 1 100 ? 4.840 1.627 -1.914 1.00 96.62 100 LYS A N 1
ATOM 803 C CA . LYS A 1 100 ? 4.688 2.641 -0.849 1.00 96.62 100 LYS A CA 1
ATOM 804 C C . LYS A 1 100 ? 3.224 2.990 -0.572 1.00 96.62 100 LYS A C 1
ATOM 806 O O . LYS A 1 100 ? 2.831 3.145 0.584 1.00 96.62 100 LYS A O 1
ATOM 811 N N . ILE A 1 101 ? 2.402 3.103 -1.615 1.00 94.00 101 ILE A N 1
ATOM 812 C CA . ILE A 1 101 ? 0.964 3.361 -1.466 1.00 94.00 101 ILE A CA 1
ATOM 813 C C . ILE A 1 101 ? 0.288 2.174 -0.771 1.00 94.00 101 ILE A C 1
ATOM 815 O O . ILE A 1 101 ? -0.454 2.368 0.194 1.00 94.00 101 ILE A O 1
ATOM 819 N N . GLN A 1 102 ? 0.585 0.947 -1.203 1.00 93.56 102 GLN A N 1
ATOM 820 C CA . GLN A 1 102 ? 0.002 -0.261 -0.620 1.00 93.56 102 GLN A CA 1
ATOM 821 C C . GLN A 1 102 ? 0.395 -0.449 0.849 1.00 93.56 102 GLN A C 1
ATOM 823 O O . GLN A 1 102 ? -0.465 -0.745 1.680 1.00 93.56 102 GLN A O 1
ATOM 828 N N . THR A 1 103 ? 1.666 -0.259 1.205 1.00 94.81 103 THR A N 1
ATOM 829 C CA . THR A 1 103 ? 2.116 -0.372 2.602 1.00 94.81 103 THR A CA 1
ATOM 830 C C . THR A 1 103 ? 1.466 0.691 3.480 1.00 94.81 103 THR A C 1
ATOM 832 O O . THR A 1 103 ? 0.979 0.369 4.567 1.00 94.81 103 THR A O 1
ATOM 835 N N . ARG A 1 104 ? 1.351 1.933 2.989 1.00 95.94 104 ARG A N 1
ATOM 836 C CA . ARG A 1 104 ? 0.625 3.003 3.685 1.00 95.94 104 ARG A CA 1
ATOM 837 C C . ARG A 1 104 ? -0.837 2.627 3.927 1.00 95.94 104 ARG A C 1
ATOM 839 O O . ARG A 1 104 ? -1.309 2.767 5.054 1.00 95.94 104 ARG A O 1
ATOM 846 N N . GLN A 1 105 ? -1.538 2.131 2.909 1.00 94.44 105 GLN A N 1
ATOM 847 C CA . GLN A 1 105 ? -2.939 1.711 3.028 1.00 94.44 105 GLN A CA 1
ATOM 848 C C . GLN A 1 105 ? -3.115 0.556 4.019 1.00 94.44 105 GLN A C 1
ATOM 850 O O . GLN A 1 105 ? -4.005 0.614 4.865 1.00 94.44 105 GLN A O 1
ATOM 855 N N . ARG A 1 106 ? -2.239 -0.458 3.979 1.00 91.62 106 ARG A N 1
ATOM 856 C CA . ARG A 1 106 ? -2.244 -1.554 4.964 1.00 91.62 106 ARG A CA 1
ATOM 857 C C . ARG A 1 106 ? -2.062 -1.023 6.386 1.00 91.62 106 ARG A C 1
ATOM 859 O O . ARG A 1 106 ? -2.797 -1.431 7.279 1.00 91.62 106 ARG A O 1
ATOM 866 N N . GLY A 1 107 ? -1.147 -0.074 6.585 1.00 95.25 107 GLY A N 1
ATOM 867 C CA . GLY A 1 107 ? -0.934 0.569 7.882 1.00 95.25 107 GLY A CA 1
ATOM 868 C C . GLY A 1 107 ? -2.134 1.392 8.365 1.00 95.25 107 GLY A C 1
ATOM 869 O O . GLY A 1 107 ? -2.464 1.349 9.547 1.00 95.25 107 GLY A O 1
ATOM 870 N N . ILE A 1 108 ? -2.810 2.122 7.470 1.00 94.25 108 ILE A N 1
ATOM 871 C CA . ILE A 1 108 ? -4.049 2.851 7.798 1.00 94.25 108 ILE A CA 1
ATOM 872 C C . ILE A 1 108 ? -5.131 1.866 8.238 1.00 94.25 108 ILE A C 1
ATOM 874 O O . ILE A 1 108 ? -5.657 2.006 9.338 1.00 94.25 108 ILE A O 1
ATOM 878 N N . LYS A 1 109 ? -5.376 0.823 7.438 1.00 94.00 109 LYS A N 1
ATOM 879 C CA . LYS A 1 109 ? -6.381 -0.198 7.741 1.00 94.00 109 LYS A CA 1
ATOM 880 C C . LYS A 1 109 ? -6.098 -0.903 9.066 1.00 94.00 109 LYS A C 1
ATOM 882 O O . LYS A 1 109 ? -7.010 -1.072 9.862 1.00 94.00 109 LYS A O 1
ATOM 887 N N . ALA A 1 110 ? -4.841 -1.265 9.331 1.00 92.38 110 ALA A N 1
ATOM 888 C CA . ALA A 1 110 ? -4.445 -1.869 10.601 1.00 92.38 110 ALA A CA 1
ATOM 889 C C . ALA A 1 110 ? -4.769 -0.946 11.790 1.00 92.38 110 ALA A C 1
ATOM 891 O O . ALA A 1 110 ? -5.420 -1.369 12.745 1.00 92.38 110 ALA A O 1
ATOM 892 N N . ARG A 1 111 ? -4.406 0.341 11.701 1.00 89.94 111 ARG A N 1
ATOM 893 C CA . ARG A 1 111 ? -4.723 1.330 12.744 1.00 89.94 111 ARG A CA 1
ATOM 894 C C . ARG A 1 111 ? -6.225 1.514 12.937 1.00 89.94 111 ARG A C 1
ATOM 896 O O . ARG A 1 111 ? -6.677 1.583 14.075 1.00 89.94 111 ARG A O 1
ATOM 903 N N . GLU A 1 112 ? -6.999 1.571 11.859 1.00 92.12 112 GLU A N 1
ATOM 904 C CA . GLU A 1 112 ? -8.462 1.651 11.926 1.00 92.12 112 GLU A CA 1
ATOM 905 C C . GLU A 1 112 ? -9.067 0.411 12.582 1.00 92.12 112 GLU A C 1
ATOM 907 O O . GLU A 1 112 ? -9.924 0.538 13.453 1.00 92.12 112 GLU A O 1
ATOM 912 N N . THR A 1 113 ? -8.584 -0.787 12.238 1.00 91.44 113 THR A N 1
ATOM 913 C CA . THR A 1 113 ? -9.057 -2.022 12.870 1.00 91.44 113 THR A CA 1
ATOM 914 C C . THR A 1 113 ? -8.739 -2.063 14.359 1.00 91.44 113 THR A C 1
ATOM 916 O O . THR A 1 113 ? -9.614 -2.426 15.140 1.00 91.44 113 THR A O 1
ATOM 919 N N . SER A 1 114 ? -7.546 -1.626 14.774 1.00 89.00 114 SER A N 1
ATOM 920 C CA . SER A 1 114 ? -7.177 -1.543 16.191 1.00 89.00 114 SER A CA 1
ATOM 921 C C . SER A 1 114 ? -8.021 -0.512 16.941 1.00 89.00 114 SER A C 1
ATOM 923 O O . SER A 1 114 ? -8.500 -0.798 18.035 1.00 89.00 114 SER A O 1
ATOM 925 N N . LYS A 1 115 ? -8.272 0.662 16.342 1.00 89.25 115 LYS A N 1
ATOM 926 C CA . LYS A 1 115 ? -9.186 1.668 16.909 1.00 89.25 115 LYS A CA 1
ATOM 927 C C . LYS A 1 115 ? -10.594 1.104 17.074 1.00 89.25 115 LYS A C 1
ATOM 929 O O . LYS A 1 115 ? -11.166 1.215 18.149 1.00 89.25 115 LYS A O 1
ATOM 934 N N . HIS A 1 116 ? -11.121 0.439 16.047 1.00 90.06 116 HIS A N 1
ATOM 935 C CA . HIS A 1 116 ? -12.449 -0.174 16.090 1.00 90.06 116 HIS A CA 1
ATOM 936 C C . HIS A 1 116 ? -12.554 -1.280 17.142 1.00 90.06 116 HIS A C 1
ATOM 938 O O . HIS A 1 116 ? -13.556 -1.372 17.847 1.00 90.06 116 HIS A O 1
ATOM 944 N N . GLN A 1 117 ? -11.522 -2.118 17.276 1.00 89.12 117 GLN A N 1
ATOM 945 C CA . GLN A 1 117 ? -11.450 -3.125 18.336 1.00 89.12 117 GLN A CA 1
ATOM 946 C C . GLN A 1 117 ? -11.449 -2.473 19.721 1.00 89.12 117 GLN A C 1
ATOM 948 O O . GLN A 1 117 ? -12.241 -2.881 20.568 1.00 89.12 117 GLN A O 1
ATOM 953 N N . ARG A 1 118 ? -10.648 -1.418 19.924 1.00 88.62 118 ARG A N 1
ATOM 954 C CA . ARG A 1 118 ? -10.637 -0.654 21.178 1.00 88.62 118 ARG A CA 1
ATOM 955 C C . ARG A 1 118 ? -12.014 -0.065 21.476 1.00 88.62 118 ARG A C 1
ATOM 957 O O . ARG A 1 118 ? -12.555 -0.333 22.537 1.00 88.62 118 ARG A O 1
ATOM 964 N N . THR A 1 119 ? -12.628 0.640 20.528 1.00 89.75 119 THR A N 1
ATOM 965 C CA . THR A 1 119 ? -13.989 1.181 20.668 1.00 89.75 119 THR A CA 1
ATOM 966 C C . THR A 1 119 ? -15.000 0.101 21.043 1.00 89.75 119 THR A C 1
ATOM 968 O O . THR A 1 119 ? -15.752 0.276 21.995 1.00 89.75 119 THR A O 1
ATOM 971 N N . LYS A 1 120 ? -14.996 -1.051 20.361 1.00 90.56 120 LYS A N 1
ATOM 972 C CA . LYS A 1 120 ? -15.878 -2.176 20.713 1.00 90.56 120 LYS A CA 1
ATOM 973 C C . LYS A 1 120 ? -15.688 -2.636 22.154 1.00 90.56 120 LYS A C 1
ATOM 975 O O . LYS A 1 120 ? -16.671 -2.945 22.819 1.00 90.56 120 LYS A O 1
ATOM 980 N N . MET A 1 121 ? -14.447 -2.691 22.622 1.00 90.56 121 MET A N 1
ATOM 981 C CA . MET A 1 121 ? -14.137 -3.091 23.991 1.00 90.56 121 MET A CA 1
ATOM 982 C C . MET A 1 121 ? -14.563 -2.044 25.016 1.00 90.56 121 MET A C 1
ATOM 984 O O . MET A 1 121 ? -15.060 -2.416 26.072 1.00 90.56 121 MET A O 1
ATOM 988 N N . LEU A 1 122 ? -14.425 -0.754 24.709 1.00 91.19 122 LEU A N 1
ATOM 989 C CA . LEU A 1 122 ? -14.906 0.311 25.589 1.00 91.19 122 LEU A CA 1
ATOM 990 C C . LEU A 1 122 ? -16.439 0.314 25.659 1.00 91.19 122 LEU A C 1
ATOM 992 O O . LEU A 1 122 ? -17.011 0.369 26.741 1.00 91.19 122 LEU A O 1
ATOM 996 N N . VAL A 1 123 ? -17.117 0.152 24.519 1.00 92.62 123 VAL A N 1
ATOM 997 C CA . VAL A 1 123 ? -18.581 -0.005 24.467 1.00 92.62 123 VAL A CA 1
ATOM 998 C C . VAL A 1 123 ? -19.029 -1.236 25.259 1.00 92.62 123 VAL A C 1
ATOM 1000 O O . VAL A 1 123 ? -20.034 -1.176 25.964 1.00 92.62 123 VAL A O 1
ATOM 1003 N N . TRP A 1 124 ? -18.281 -2.342 25.178 1.00 93.50 124 TRP A N 1
ATOM 1004 C CA . TRP A 1 124 ? -18.508 -3.522 26.014 1.00 93.50 124 TRP A CA 1
ATOM 1005 C C . TRP A 1 124 ? -18.346 -3.186 27.503 1.00 93.50 124 TRP A C 1
ATOM 1007 O O . TRP A 1 124 ? -19.218 -3.524 28.294 1.00 93.50 124 TRP A O 1
ATOM 1017 N N . LEU A 1 125 ? -17.292 -2.461 27.882 1.00 93.00 125 LEU A N 1
ATOM 1018 C CA . LEU A 1 125 ? -17.032 -2.076 29.270 1.00 93.00 125 LEU A CA 1
ATOM 1019 C C . LEU A 1 125 ? -18.158 -1.200 29.846 1.00 93.00 125 LEU A C 1
ATOM 1021 O O . LEU A 1 125 ? -18.608 -1.432 30.966 1.00 93.00 125 LEU A O 1
ATOM 1025 N N . TYR A 1 126 ? -18.668 -0.248 29.060 1.00 94.50 126 TYR A N 1
ATOM 1026 C CA . TYR A 1 126 ? -19.838 0.544 29.445 1.00 94.50 126 TYR A CA 1
ATOM 1027 C C . TYR A 1 126 ? -21.096 -0.313 29.579 1.00 94.50 126 TYR A C 1
ATOM 1029 O O . TYR A 1 126 ? -21.836 -0.176 30.548 1.00 94.50 126 TYR A O 1
ATOM 1037 N N . GLY A 1 127 ? -21.330 -1.225 28.632 1.00 93.25 127 GLY A N 1
ATOM 1038 C CA . GLY A 1 127 ? -22.462 -2.148 28.696 1.00 93.25 127 GLY A CA 1
ATOM 1039 C C . GLY A 1 127 ? -22.424 -3.041 29.940 1.00 93.25 127 GLY A C 1
ATOM 1040 O O . GLY A 1 127 ? -23.466 -3.288 30.542 1.00 93.25 127 GLY A O 1
ATOM 1041 N N . LEU A 1 128 ? -21.231 -3.477 30.362 1.00 92.75 128 LEU A N 1
ATOM 1042 C CA . LEU A 1 128 ? -21.039 -4.203 31.617 1.00 92.75 128 LEU A CA 1
ATOM 1043 C C . LEU A 1 128 ? -21.426 -3.334 32.820 1.00 92.75 128 LEU A C 1
ATOM 1045 O O . LEU A 1 128 ? -22.220 -3.773 33.649 1.00 92.75 128 LEU A O 1
ATOM 1049 N N . PHE A 1 129 ? -20.894 -2.109 32.900 1.00 94.31 129 PHE A N 1
ATOM 1050 C CA . PHE A 1 129 ? -21.227 -1.163 33.968 1.00 94.31 129 PHE A CA 1
ATOM 1051 C C . PHE A 1 129 ? -22.738 -0.944 34.070 1.00 94.31 129 PHE A C 1
ATOM 1053 O O . PHE A 1 129 ? -23.304 -1.055 35.155 1.00 94.31 129 PHE A O 1
ATOM 1060 N N . ASP A 1 130 ? -23.398 -0.692 32.939 1.00 93.38 130 ASP A N 1
ATOM 1061 C CA . ASP A 1 130 ? -24.834 -0.431 32.888 1.00 93.38 130 ASP A CA 1
ATOM 1062 C C . ASP A 1 130 ? -25.645 -1.634 33.392 1.00 93.38 130 ASP A C 1
ATOM 1064 O O . ASP A 1 130 ? -26.571 -1.474 34.184 1.00 93.38 130 ASP A O 1
ATOM 1068 N N . LYS A 1 131 ? -25.237 -2.859 33.033 1.00 91.94 131 LYS A N 1
ATOM 1069 C CA . LYS A 1 131 ? -25.894 -4.091 33.496 1.00 91.94 131 LYS A CA 1
ATOM 1070 C C . LYS A 1 131 ? -25.692 -4.364 34.983 1.00 91.94 131 LYS A C 1
ATOM 1072 O O . LYS A 1 131 ? -26.645 -4.735 35.661 1.00 91.94 131 LYS A O 1
ATOM 1077 N N . ILE A 1 132 ? -24.485 -4.155 35.509 1.00 91.94 132 ILE A N 1
ATOM 1078 C CA . ILE A 1 132 ? -24.231 -4.289 36.953 1.00 91.94 132 ILE A CA 1
ATOM 1079 C C . ILE A 1 132 ? -25.034 -3.233 37.725 1.00 91.94 132 ILE A C 1
ATOM 1081 O O . ILE A 1 132 ? -25.631 -3.538 38.760 1.00 91.94 132 ILE A O 1
ATOM 1085 N N . ARG A 1 133 ? -25.087 -2.003 37.199 1.00 93.31 133 ARG A N 1
ATOM 1086 C CA . ARG A 1 133 ? -25.852 -0.894 37.772 1.00 93.31 133 ARG A CA 1
ATOM 1087 C C . ARG A 1 133 ? -27.341 -1.214 37.856 1.00 93.31 133 ARG A C 1
ATOM 1089 O O . ARG A 1 133 ? -27.933 -0.962 38.899 1.00 93.31 133 ARG A O 1
ATOM 1096 N N . GLU A 1 134 ? -27.918 -1.770 36.791 1.00 89.94 134 GLU A N 1
ATOM 1097 C CA . GLU A 1 134 ? -29.321 -2.204 36.745 1.00 89.94 134 GLU A CA 1
ATOM 1098 C C . GLU A 1 134 ? -29.63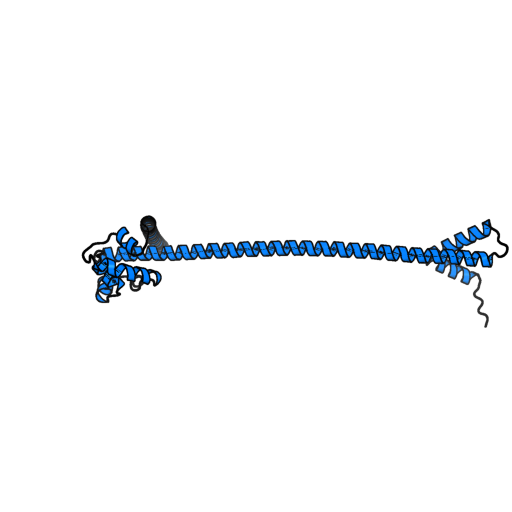0 -3.332 37.742 1.00 89.94 134 GLU A C 1
ATOM 1100 O O . GLU A 1 134 ? -30.733 -3.368 38.278 1.00 89.94 134 GLU A O 1
ATOM 1105 N N . ALA A 1 135 ? -28.681 -4.242 37.992 1.00 87.69 135 ALA A N 1
ATOM 1106 C CA . ALA A 1 135 ? -28.905 -5.410 38.841 1.00 87.69 135 ALA A CA 1
ATOM 1107 C C . ALA A 1 135 ? -28.825 -5.096 40.344 1.00 87.69 135 ALA A C 1
ATOM 1109 O O . ALA A 1 135 ? -29.766 -5.381 41.075 1.00 87.69 135 ALA A O 1
ATOM 1110 N N . ASN A 1 136 ? -27.704 -4.532 40.811 1.00 79.44 136 ASN A N 1
ATOM 1111 C CA . ASN A 1 136 ? -27.399 -4.426 42.249 1.00 79.44 136 ASN A CA 1
ATOM 1112 C C . ASN A 1 136 ? -26.773 -3.077 42.656 1.00 79.44 136 ASN A C 1
ATOM 1114 O O . ASN A 1 136 ? -26.361 -2.909 43.805 1.00 79.44 136 ASN A O 1
ATOM 1118 N N . GLY A 1 137 ? -26.661 -2.122 41.725 1.00 82.81 137 GLY A N 1
ATOM 1119 C CA . GLY A 1 137 ? -25.798 -0.953 41.892 1.00 82.81 137 GLY A CA 1
ATOM 1120 C C . GLY A 1 137 ? -24.310 -1.331 41.818 1.00 82.81 137 GLY A C 1
ATOM 1121 O O . GLY A 1 137 ? -23.885 -2.405 42.246 1.00 82.81 137 GLY A O 1
ATOM 1122 N N . VAL A 1 138 ? -23.480 -0.454 41.249 1.00 87.62 138 VAL A N 1
ATOM 1123 C CA . VAL A 1 138 ? -22.047 -0.737 41.045 1.00 87.62 138 VAL A CA 1
ATOM 1124 C C . VAL A 1 138 ? -21.277 -0.463 42.335 1.00 87.62 138 VAL A C 1
ATOM 1126 O O . VAL A 1 138 ? -20.574 0.533 42.458 1.00 87.62 138 VAL A O 1
ATOM 1129 N N . THR A 1 139 ? -21.447 -1.319 43.339 1.00 92.38 139 THR A N 1
ATOM 1130 C CA . THR A 1 139 ? -20.647 -1.237 44.568 1.00 92.38 139 THR A CA 1
ATOM 1131 C C . THR A 1 139 ? -19.255 -1.822 44.347 1.00 92.38 139 THR A C 1
ATOM 1133 O O . THR A 1 139 ? -19.086 -2.800 43.611 1.00 92.38 139 THR A O 1
ATOM 1136 N N . SER A 1 140 ? -18.248 -1.262 45.021 1.00 90.44 140 SER A N 1
ATOM 1137 C CA . SER A 1 140 ? -16.870 -1.765 44.967 1.00 90.44 140 SER A CA 1
ATOM 1138 C C . SER A 1 140 ? -16.780 -3.257 45.297 1.00 90.44 140 SER A C 1
ATOM 1140 O O . SER A 1 140 ? -16.016 -3.981 44.663 1.00 90.44 140 SER A O 1
ATOM 1142 N N . GLN A 1 141 ? -17.577 -3.734 46.260 1.00 91.38 141 GLN A N 1
ATOM 1143 C CA . GLN A 1 141 ? -17.601 -5.141 46.657 1.00 91.38 141 GLN A CA 1
ATOM 1144 C C . GLN A 1 141 ? -18.150 -6.061 45.557 1.00 91.38 141 GLN A C 1
ATOM 1146 O O . GLN A 1 141 ? -17.544 -7.097 45.284 1.00 91.38 141 GLN A O 1
ATOM 1151 N N . VAL A 1 142 ? -19.263 -5.693 44.912 1.00 92.06 142 VAL A N 1
ATOM 1152 C CA . VAL A 1 142 ? -19.839 -6.471 43.801 1.00 92.06 142 VAL A CA 1
ATOM 1153 C C . VAL A 1 142 ? -18.871 -6.508 42.624 1.00 92.06 142 VAL A C 1
ATOM 1155 O O . VAL A 1 142 ? -18.621 -7.576 42.066 1.00 92.06 142 VAL A O 1
ATOM 1158 N N . LEU A 1 143 ? -18.266 -5.366 42.287 1.00 90.88 143 LEU A N 1
ATOM 1159 C CA . LEU A 1 143 ? -17.292 -5.294 41.204 1.00 90.88 143 LEU A CA 1
ATOM 1160 C C . LEU A 1 143 ? -16.052 -6.143 41.497 1.00 90.88 143 LEU A C 1
ATOM 1162 O O . LEU A 1 143 ? -15.608 -6.893 40.635 1.00 90.88 143 LEU A O 1
ATOM 1166 N N . MET A 1 144 ? -15.515 -6.070 42.714 1.00 91.25 144 MET A N 1
ATOM 1167 C CA . MET A 1 144 ? -14.363 -6.872 43.125 1.00 91.25 144 MET A CA 1
ATOM 1168 C C . MET A 1 144 ? -14.648 -8.373 42.989 1.00 91.25 144 MET A C 1
ATOM 1170 O O . MET A 1 144 ? -13.853 -9.085 42.375 1.00 91.25 144 MET A O 1
ATOM 1174 N N . LYS A 1 145 ? -15.791 -8.844 43.504 1.00 91.94 145 LYS A N 1
ATOM 1175 C CA . LYS A 1 145 ? -16.192 -10.253 43.393 1.00 91.94 145 LYS A CA 1
ATOM 1176 C C . LYS A 1 145 ? -16.390 -10.681 41.936 1.00 91.94 145 LYS A C 1
ATOM 1178 O O . LYS A 1 145 ? -15.934 -11.751 41.543 1.00 91.94 145 LYS A O 1
ATOM 1183 N N . TYR A 1 146 ? -16.995 -9.823 41.113 1.00 91.81 146 TYR A N 1
ATOM 1184 C CA . TYR A 1 146 ? -17.128 -10.069 39.677 1.00 91.81 146 TYR A CA 1
ATOM 1185 C C . TYR A 1 146 ? -15.759 -10.188 38.980 1.00 91.81 146 TYR A C 1
ATOM 1187 O O . TYR A 1 146 ? -15.537 -11.135 38.229 1.00 91.81 146 TYR A O 1
ATOM 1195 N N . LEU A 1 147 ? -14.809 -9.286 39.259 1.00 90.69 147 LEU A N 1
ATOM 1196 C CA . LEU A 1 147 ? -13.456 -9.339 38.679 1.00 90.69 147 LEU A CA 1
ATOM 1197 C C . LEU A 1 147 ? -12.677 -10.588 39.118 1.00 90.69 147 LEU A C 1
ATOM 1199 O O . LEU A 1 147 ? -11.885 -11.126 38.343 1.00 90.69 147 LEU A O 1
ATOM 1203 N N . GLN A 1 148 ? -12.942 -11.081 40.329 1.00 90.62 148 GLN A N 1
ATOM 1204 C CA . GLN A 1 148 ? -12.424 -12.350 40.849 1.00 90.62 148 GLN A CA 1
ATOM 1205 C C . GLN A 1 148 ? -13.145 -13.585 40.284 1.00 90.62 148 GLN A C 1
ATOM 1207 O O . GLN A 1 148 ? -12.752 -14.705 40.593 1.00 90.62 148 GLN A O 1
ATOM 1212 N N . SER A 1 149 ? -14.151 -13.397 39.422 1.00 89.44 149 SER A N 1
ATOM 1213 C CA . SER A 1 149 ? -14.973 -14.471 38.849 1.00 89.44 149 SER A CA 1
ATOM 1214 C C . SER A 1 149 ? -15.710 -15.306 39.906 1.00 89.44 149 SER A C 1
ATOM 1216 O O . SER A 1 149 ? -15.870 -16.514 39.741 1.00 89.44 149 SER A O 1
ATOM 1218 N N . ASP A 1 150 ? -16.165 -14.662 40.985 1.00 91.44 150 ASP A N 1
ATOM 1219 C CA . ASP A 1 150 ? -16.963 -15.298 42.036 1.00 91.44 150 ASP A CA 1
ATOM 1220 C C . ASP A 1 150 ? -18.286 -15.858 41.464 1.00 91.44 150 ASP A C 1
ATOM 1222 O O . ASP A 1 150 ? -19.092 -15.078 40.935 1.00 91.44 150 ASP A O 1
ATOM 1226 N N . PRO A 1 151 ? -18.539 -17.180 41.548 1.00 89.62 151 PRO A N 1
ATOM 1227 C CA . PRO A 1 151 ? -19.698 -17.812 40.917 1.00 89.62 151 PRO A CA 1
ATOM 1228 C C . PRO A 1 151 ? -21.037 -17.230 41.379 1.00 89.62 151 PRO A C 1
ATOM 1230 O O . PRO A 1 151 ? -21.907 -16.977 40.544 1.00 89.62 151 PRO A O 1
ATOM 1233 N N . ASP A 1 152 ? -21.181 -16.962 42.678 1.00 91.81 152 ASP A N 1
ATOM 1234 C CA . ASP A 1 152 ? -22.421 -16.446 43.267 1.00 91.81 152 ASP A CA 1
ATOM 1235 C C . ASP A 1 152 ? -22.722 -15.031 42.763 1.00 91.81 152 ASP A C 1
ATOM 1237 O O . ASP A 1 152 ? -23.855 -14.687 42.411 1.00 91.81 152 ASP A O 1
ATOM 1241 N N . THR A 1 153 ? -21.685 -14.199 42.656 1.00 90.38 153 THR A N 1
ATOM 1242 C CA . THR A 1 153 ? -21.811 -12.842 42.118 1.00 90.38 153 THR A CA 1
ATOM 1243 C C . THR A 1 153 ? -22.148 -12.858 40.626 1.00 90.38 153 THR A C 1
ATOM 1245 O O . THR A 1 153 ? -23.046 -12.143 40.189 1.00 90.38 153 THR A O 1
ATOM 1248 N N . VAL A 1 154 ? -21.488 -13.699 39.826 1.00 88.50 154 VAL A N 1
ATOM 1249 C CA . VAL A 1 154 ? -21.778 -13.797 38.383 1.00 88.50 154 VAL A CA 1
ATOM 1250 C C . VAL A 1 154 ? -23.206 -14.297 38.133 1.00 88.50 154 VAL A C 1
ATOM 1252 O O . VAL A 1 154 ? -23.890 -13.769 37.254 1.00 88.50 154 VAL A O 1
ATOM 1255 N N . GLN A 1 155 ? -23.674 -15.274 38.916 1.00 88.75 155 GLN A N 1
ATOM 1256 C CA . GLN A 1 155 ? -25.043 -15.787 38.820 1.00 88.75 155 GLN A CA 1
ATOM 1257 C C . GLN A 1 155 ? -26.080 -14.752 39.272 1.00 88.75 155 GLN A C 1
ATOM 1259 O O . GLN A 1 155 ? -27.064 -14.534 38.565 1.00 88.75 155 GLN A O 1
ATOM 1264 N N . SER A 1 156 ? -25.849 -14.075 40.401 1.00 90.38 156 SER A N 1
ATOM 1265 C CA . SER A 1 156 ? -26.786 -13.071 40.932 1.00 90.38 156 SER A CA 1
ATOM 1266 C C . SER A 1 156 ? -26.936 -11.845 40.031 1.00 90.38 156 SER A C 1
ATOM 1268 O O . SER A 1 156 ? -28.020 -11.272 39.959 1.00 90.38 156 SER A O 1
ATOM 1270 N N . LEU A 1 157 ? -25.889 -11.464 39.292 1.00 88.88 157 LEU A N 1
ATOM 1271 C CA . LEU A 1 157 ? -25.952 -10.361 38.330 1.00 88.88 157 LEU A CA 1
ATOM 1272 C C . LEU A 1 157 ? -26.719 -10.711 37.040 1.00 88.88 157 LEU A C 1
ATOM 1274 O O . LEU A 1 157 ? -27.006 -9.808 36.255 1.00 88.88 157 LEU A O 1
ATOM 1278 N N . ASN A 1 158 ? -27.036 -11.993 36.801 1.00 89.06 158 ASN A N 1
ATOM 1279 C CA . ASN A 1 158 ? -27.764 -12.488 35.623 1.00 89.06 158 ASN A CA 1
ATOM 1280 C C . ASN A 1 158 ? -27.270 -11.871 34.296 1.00 89.06 158 ASN A C 1
ATOM 1282 O O . ASN A 1 158 ? -28.045 -11.418 33.445 1.00 89.06 158 ASN A O 1
ATOM 1286 N N . LEU A 1 159 ? -25.946 -11.793 34.140 1.00 88.12 159 LEU A N 1
ATOM 1287 C CA . LEU A 1 159 ? -25.337 -11.108 33.008 1.00 88.12 159 LEU A CA 1
ATOM 1288 C C . LEU A 1 159 ? -25.486 -11.928 31.715 1.00 88.12 159 LEU A C 1
ATOM 1290 O O . LEU A 1 159 ? -25.336 -13.154 31.726 1.00 88.12 159 LEU A O 1
ATOM 1294 N N . PRO A 1 160 ? -25.699 -11.273 30.557 1.00 88.75 160 PRO A N 1
ATOM 1295 C CA . PRO A 1 160 ? -25.610 -11.938 29.263 1.00 88.75 160 PRO A CA 1
ATOM 1296 C C . PRO A 1 160 ? -24.279 -12.678 29.097 1.00 88.75 160 PRO A C 1
ATOM 1298 O O . PRO A 1 160 ? -23.240 -12.209 29.559 1.00 88.75 160 PRO A O 1
ATOM 1301 N N . LYS A 1 161 ? -24.278 -13.785 28.338 1.00 87.00 161 LYS A N 1
ATOM 1302 C CA . LYS A 1 161 ? -23.075 -14.614 28.108 1.00 87.00 161 LYS A CA 1
ATOM 1303 C C . LYS A 1 161 ? -21.847 -13.824 27.645 1.00 87.00 161 LYS A C 1
ATOM 1305 O O . LYS A 1 161 ? -20.726 -14.188 27.973 1.00 87.00 161 LYS A O 1
ATOM 1310 N N . THR A 1 162 ? -22.053 -12.726 26.920 1.00 87.00 162 THR A N 1
ATOM 1311 C CA . THR A 1 162 ? -20.988 -11.826 26.452 1.00 87.00 162 THR A CA 1
ATOM 1312 C C . THR A 1 162 ? -20.220 -11.132 27.575 1.00 87.00 162 THR A C 1
ATOM 1314 O O . THR A 1 162 ? -19.133 -10.633 27.316 1.00 87.00 162 THR A O 1
ATOM 1317 N N . PHE A 1 163 ? -20.779 -11.070 28.783 1.00 88.75 163 PHE A N 1
ATOM 1318 C CA . PHE A 1 163 ? -20.212 -10.408 29.957 1.00 88.75 163 PHE A CA 1
ATOM 1319 C C . PHE A 1 163 ? -19.764 -11.390 31.044 1.00 88.75 163 PHE A C 1
ATOM 1321 O O . PHE A 1 163 ? -19.282 -10.958 32.081 1.00 88.75 163 PHE A O 1
ATOM 1328 N N . ILE A 1 164 ? -19.909 -12.702 30.841 1.00 83.50 164 ILE A N 1
ATOM 1329 C CA . ILE A 1 164 ? -19.462 -13.697 31.831 1.00 83.50 164 ILE A CA 1
ATOM 1330 C C . ILE A 1 164 ? -17.934 -13.733 31.898 1.00 83.50 164 ILE A C 1
ATOM 1332 O O . ILE A 1 164 ? -17.354 -13.847 32.971 1.00 83.50 164 ILE A O 1
ATOM 1336 N N . THR A 1 165 ? -17.277 -13.603 30.747 1.00 81.44 165 THR A N 1
ATOM 1337 C CA . THR A 1 165 ? -15.819 -13.567 30.650 1.00 81.44 165 THR A CA 1
ATOM 1338 C C . THR A 1 165 ? -15.401 -12.196 30.158 1.00 81.44 165 THR A C 1
ATOM 1340 O O . THR A 1 165 ? -15.760 -11.798 29.047 1.00 81.44 165 THR A O 1
ATOM 1343 N N . TYR A 1 166 ? -14.649 -11.464 30.975 1.00 81.75 166 TYR A N 1
ATOM 1344 C CA . TYR A 1 166 ? -14.107 -10.185 30.546 1.00 81.75 166 TYR A CA 1
ATOM 1345 C C . TYR A 1 166 ? -12.898 -10.395 29.608 1.00 81.75 166 TYR A C 1
ATOM 1347 O O . TYR A 1 166 ? -12.155 -11.368 29.755 1.00 81.75 166 TYR A O 1
ATOM 1355 N N . PRO A 1 167 ? -12.688 -9.514 28.612 1.00 85.75 167 PRO A N 1
ATOM 1356 C CA . PRO A 1 167 ? -11.557 -9.613 27.690 1.00 85.75 167 PRO A CA 1
ATOM 1357 C C . PRO A 1 167 ? -10.195 -9.607 28.398 1.00 85.75 167 PRO A C 1
ATOM 1359 O O . PRO A 1 167 ? -9.973 -8.800 29.298 1.00 85.75 167 PRO A O 1
ATOM 1362 N N . SER A 1 168 ? -9.241 -10.415 27.918 1.00 85.19 168 SER A N 1
ATOM 1363 C CA . SER A 1 168 ? -7.882 -10.523 28.486 1.00 85.19 168 SER A CA 1
ATOM 1364 C C . SER A 1 168 ? -7.140 -9.187 28.586 1.00 85.19 168 SER A C 1
ATOM 1366 O O . SER A 1 168 ? -6.350 -8.978 29.500 1.00 85.19 168 SER A O 1
ATOM 1368 N N . PHE A 1 169 ? -7.437 -8.245 27.691 1.00 82.94 169 PHE A N 1
ATOM 1369 C CA . PHE A 1 169 ? -6.912 -6.881 27.744 1.00 82.94 169 PHE A CA 1
ATOM 1370 C C . PHE A 1 169 ? -7.191 -6.172 29.077 1.00 82.94 169 PHE A C 1
ATOM 1372 O O . PHE A 1 169 ? -6.359 -5.403 29.544 1.00 82.94 169 PHE A O 1
ATOM 1379 N N . PHE A 1 170 ? -8.340 -6.440 29.703 1.00 85.44 170 PHE A N 1
ATOM 1380 C CA . PHE A 1 170 ? -8.702 -5.844 30.987 1.00 85.44 170 PHE A CA 1
ATOM 1381 C C . PHE A 1 170 ? -8.158 -6.624 32.187 1.00 85.44 170 PHE A C 1
ATOM 1383 O O . PHE A 1 170 ? -8.326 -6.187 33.316 1.00 85.44 170 PHE A O 1
ATOM 1390 N N . GLN A 1 171 ? -7.500 -7.766 31.984 1.00 85.25 171 GLN A N 1
ATOM 1391 C CA . GLN A 1 171 ? -7.051 -8.622 33.083 1.00 85.25 171 GLN A CA 1
ATOM 1392 C C . GLN A 1 171 ? -5.962 -7.964 33.925 1.00 85.25 171 GLN A C 1
ATOM 1394 O O . GLN A 1 171 ? -5.993 -8.033 35.151 1.00 85.25 171 GLN A O 1
ATOM 1399 N N . GLN A 1 172 ? -5.027 -7.266 33.281 1.00 86.56 172 GLN A N 1
ATOM 1400 C CA . GLN A 1 172 ? -3.981 -6.550 34.002 1.00 86.56 172 GLN A CA 1
ATOM 1401 C C . GLN A 1 172 ? -4.558 -5.381 34.812 1.00 86.56 172 GLN A C 1
ATOM 1403 O O . GLN A 1 172 ? -4.219 -5.232 35.984 1.00 86.56 172 GLN A O 1
ATOM 1408 N N . THR A 1 173 ? -5.469 -4.599 34.222 1.00 88.06 173 THR A N 1
ATOM 1409 C CA . THR A 1 173 ? -6.138 -3.480 34.904 1.00 88.06 173 THR A CA 1
ATOM 1410 C C . THR A 1 173 ? -7.078 -3.953 36.011 1.00 88.06 173 THR A C 1
ATOM 1412 O O . THR A 1 173 ? -7.086 -3.376 37.096 1.00 88.06 173 THR A O 1
ATOM 1415 N N . ALA A 1 174 ? -7.795 -5.058 35.804 1.00 86.12 174 ALA A N 1
ATOM 1416 C CA . ALA A 1 174 ? -8.617 -5.699 36.826 1.00 86.12 174 ALA A CA 1
ATOM 1417 C C . ALA A 1 174 ? -7.782 -6.096 38.051 1.00 86.12 174 ALA A C 1
ATOM 1419 O O . ALA A 1 174 ? -8.134 -5.751 39.179 1.00 86.12 174 ALA A O 1
ATOM 1420 N N . ASN A 1 175 ? -6.632 -6.740 37.832 1.00 87.69 175 ASN A N 1
ATOM 1421 C CA . ASN A 1 175 ? -5.726 -7.134 38.911 1.00 87.69 175 ASN A CA 1
ATOM 1422 C C . ASN A 1 175 ? -5.199 -5.928 39.703 1.00 87.69 175 ASN A C 1
ATOM 1424 O O . ASN A 1 175 ? -5.045 -6.018 40.919 1.00 87.69 175 ASN A O 1
ATOM 1428 N N . THR A 1 176 ? -4.966 -4.788 39.046 1.00 89.56 176 THR A N 1
ATOM 1429 C CA . THR A 1 176 ? -4.580 -3.545 39.735 1.00 89.56 176 THR A CA 1
ATOM 1430 C C . THR A 1 176 ? -5.745 -2.855 40.447 1.00 89.56 176 THR A C 1
ATOM 1432 O O . THR A 1 176 ? -5.533 -2.197 41.463 1.00 89.56 176 THR A O 1
ATOM 1435 N N . ALA A 1 177 ? -6.975 -3.014 39.952 1.00 88.56 177 ALA A N 1
ATOM 1436 C CA . ALA A 1 177 ? -8.168 -2.401 40.527 1.00 88.56 177 ALA A CA 1
ATOM 1437 C C . ALA A 1 177 ? -8.647 -3.119 41.799 1.00 88.56 177 ALA A C 1
ATOM 1439 O O . ALA A 1 177 ? -9.111 -2.461 42.729 1.00 88.56 177 ALA A O 1
ATOM 1440 N N . ILE A 1 178 ? -8.500 -4.448 41.884 1.00 89.25 178 ILE A N 1
ATOM 1441 C CA . ILE A 1 178 ? -8.974 -5.258 43.024 1.00 89.25 178 ILE A CA 1
ATOM 1442 C C . ILE A 1 178 ? -8.481 -4.718 44.388 1.00 89.25 178 ILE A C 1
ATOM 1444 O O . ILE A 1 178 ? -9.322 -4.477 45.258 1.00 89.25 178 ILE A O 1
ATOM 1448 N N . PRO A 1 179 ? -7.177 -4.440 44.605 1.00 89.69 179 PRO A N 1
ATOM 1449 C CA . PRO A 1 179 ? -6.701 -3.874 45.870 1.00 89.69 179 PRO A CA 1
ATOM 1450 C C . PRO A 1 179 ? -7.252 -2.475 46.175 1.00 89.69 179 PRO A C 1
ATOM 1452 O O . PRO A 1 179 ? -7.397 -2.114 47.342 1.00 89.69 179 PRO A O 1
ATOM 1455 N N . LEU A 1 180 ? -7.543 -1.670 45.147 1.00 88.31 180 LEU A N 1
ATOM 1456 C CA . LEU A 1 180 ? -8.116 -0.330 45.316 1.00 88.31 180 LEU A CA 1
ATOM 1457 C C . LEU A 1 180 ? -9.574 -0.417 45.770 1.00 88.31 180 LEU A C 1
ATOM 1459 O O . LEU A 1 180 ? -9.970 0.285 46.699 1.00 88.31 180 LEU A O 1
ATOM 1463 N N . LEU A 1 181 ? -10.341 -1.327 45.168 1.00 89.56 181 LEU A N 1
ATOM 1464 C CA . LEU A 1 181 ? -11.736 -1.591 45.524 1.00 89.56 181 LEU A CA 1
ATOM 1465 C C . LEU A 1 181 ? -11.878 -2.128 46.953 1.00 89.56 181 LEU A C 1
ATOM 1467 O O . LEU A 1 181 ? -12.807 -1.746 47.668 1.00 89.56 181 LEU A O 1
ATOM 1471 N N . ALA A 1 182 ? -10.928 -2.954 47.401 1.00 88.56 182 ALA A N 1
ATOM 1472 C CA . ALA A 1 182 ? -10.925 -3.524 48.747 1.00 88.56 182 ALA A CA 1
ATOM 1473 C C . ALA A 1 182 ? -10.840 -2.465 49.866 1.00 88.56 182 ALA A C 1
ATOM 1475 O O . ALA A 1 182 ? -11.314 -2.708 50.973 1.00 88.56 182 ALA A O 1
ATOM 1476 N N . LYS A 1 183 ? -10.287 -1.273 49.591 1.00 89.31 183 LYS A N 1
ATOM 1477 C CA . LYS A 1 183 ? -10.169 -0.187 50.584 1.00 89.31 183 LYS A CA 1
ATOM 1478 C C . LYS A 1 183 ? -11.508 0.459 50.945 1.00 89.31 183 LYS A C 1
ATOM 1480 O O . LYS A 1 183 ? -11.609 1.120 51.975 1.00 89.31 183 LYS A O 1
ATOM 1485 N N . SER A 1 184 ? -12.528 0.342 50.096 1.00 86.31 184 SER A N 1
ATOM 1486 C CA . SER A 1 184 ? -13.830 0.990 50.308 1.00 86.31 184 SER A CA 1
ATOM 1487 C C . SER A 1 184 ? -14.963 0.140 49.718 1.00 86.31 184 SER A C 1
ATOM 1489 O O . SER A 1 184 ? -15.531 0.500 48.684 1.00 86.31 184 SER A O 1
ATOM 1491 N N . PRO A 1 185 ? -15.308 -0.991 50.365 1.00 81.62 185 PRO A N 1
ATOM 1492 C CA . PRO A 1 185 ? -16.189 -2.014 49.794 1.00 81.62 185 PRO A CA 1
ATOM 1493 C C . PRO A 1 185 ? -17.641 -1.551 49.604 1.00 81.62 185 PRO A C 1
ATOM 1495 O O . PRO A 1 185 ? -18.296 -1.976 48.656 1.00 81.62 185 PRO A O 1
ATOM 1498 N N . ALA A 1 186 ? -18.130 -0.648 50.461 1.00 85.75 186 ALA A N 1
ATOM 1499 C CA . ALA A 1 186 ? -19.502 -0.134 50.415 1.00 85.75 186 ALA A CA 1
ATOM 1500 C C . ALA A 1 186 ? -19.685 1.088 49.493 1.00 85.75 186 ALA A C 1
ATOM 1502 O O . ALA A 1 186 ? -20.791 1.614 49.382 1.00 85.75 186 ALA A O 1
ATOM 1503 N N . ARG A 1 187 ? -18.617 1.571 48.843 1.00 90.06 187 ARG A N 1
ATOM 1504 C CA . ARG A 1 187 ? -18.704 2.725 47.941 1.00 90.06 187 ARG A CA 1
ATOM 1505 C C . ARG A 1 187 ? -19.442 2.328 46.663 1.00 90.06 187 ARG A C 1
ATOM 1507 O O . ARG A 1 187 ? -19.088 1.334 46.033 1.00 90.06 187 ARG A O 1
ATOM 1514 N N . VAL A 1 188 ? -20.445 3.116 46.286 1.00 90.69 188 VAL A N 1
ATOM 1515 C CA . VAL A 1 188 ? -21.085 3.044 44.967 1.00 90.69 188 VAL A CA 1
ATOM 1516 C C . VAL A 1 188 ? -20.230 3.842 43.993 1.00 90.69 188 VAL A C 1
ATOM 1518 O O . VAL A 1 188 ? -19.919 4.998 44.267 1.00 90.69 188 VAL A O 1
ATOM 1521 N N . LEU A 1 189 ? -19.848 3.214 42.889 1.00 91.94 189 LEU A N 1
ATOM 1522 C CA . LEU A 1 189 ? -19.035 3.810 41.840 1.00 91.94 189 LEU A CA 1
ATOM 1523 C C . LEU A 1 189 ? -19.945 4.385 40.758 1.00 91.94 189 LEU A C 1
ATOM 1525 O O . LEU A 1 189 ? -20.864 3.711 40.277 1.00 91.94 189 LEU A O 1
ATOM 1529 N N . ASP A 1 190 ? -19.674 5.619 40.351 1.00 94.19 190 ASP A N 1
ATOM 1530 C CA . ASP A 1 190 ? -20.253 6.160 39.128 1.00 94.19 190 ASP A CA 1
ATOM 1531 C C . ASP A 1 190 ? -19.487 5.662 37.886 1.00 94.19 190 ASP A C 1
ATOM 1533 O O . ASP A 1 190 ? -18.537 4.878 37.972 1.00 94.19 190 ASP A O 1
ATOM 1537 N N . TRP A 1 191 ? -19.926 6.085 36.697 1.00 93.69 191 TRP A N 1
ATOM 1538 C CA . TRP A 1 191 ? -19.269 5.675 35.455 1.00 93.69 191 TRP A CA 1
ATOM 1539 C C . TRP A 1 191 ? -17.827 6.191 35.353 1.00 93.69 191 TRP A C 1
ATOM 1541 O O . TRP A 1 191 ? -16.975 5.477 34.829 1.00 93.69 191 TRP A O 1
ATOM 1551 N N . MET A 1 192 ? -17.544 7.400 35.840 1.00 94.19 192 MET A N 1
ATOM 1552 C CA . MET A 1 192 ? -16.217 8.007 35.718 1.00 94.19 192 MET A CA 1
ATOM 1553 C C . MET A 1 192 ? -15.214 7.302 36.630 1.00 94.19 192 MET A C 1
ATOM 1555 O O . MET A 1 192 ? -14.119 6.946 36.197 1.00 94.19 192 MET A O 1
ATOM 1559 N N . GLU A 1 193 ? -15.615 7.012 37.866 1.00 92.56 193 GLU A N 1
ATOM 1560 C CA . GLU A 1 193 ? -14.837 6.235 38.827 1.00 92.56 193 GLU A CA 1
ATOM 1561 C C . GLU A 1 193 ? -14.598 4.813 38.320 1.00 92.56 193 GLU A C 1
ATOM 1563 O O . GLU A 1 193 ? -13.469 4.322 38.354 1.00 92.56 193 GLU A O 1
ATOM 1568 N N . PHE A 1 194 ? -15.641 4.165 37.791 1.00 93.06 194 PHE A N 1
ATOM 1569 C CA . PHE A 1 194 ? -15.529 2.840 37.192 1.00 93.06 194 PHE A CA 1
ATOM 1570 C C . PHE A 1 194 ? -14.561 2.833 36.005 1.00 93.06 194 PHE A C 1
ATOM 1572 O O . PHE A 1 194 ? -13.673 1.987 35.942 1.00 93.06 194 PHE A O 1
ATOM 1579 N N . ALA A 1 195 ? -14.699 3.780 35.076 1.00 93.62 195 ALA A N 1
ATOM 1580 C CA . ALA A 1 195 ? -13.831 3.904 33.910 1.00 93.62 195 ALA A CA 1
ATOM 1581 C C . ALA A 1 195 ? -12.368 4.167 34.312 1.00 93.62 195 ALA A C 1
ATOM 1583 O O . ALA A 1 195 ? -11.453 3.564 33.741 1.00 93.62 195 ALA A O 1
ATOM 1584 N N . GLY A 1 196 ? -12.151 4.986 35.345 1.00 92.38 196 GLY A N 1
ATOM 1585 C CA . GLY A 1 196 ? -10.830 5.278 35.898 1.00 92.38 196 GLY A CA 1
ATOM 1586 C C . GLY A 1 196 ? -10.093 4.035 36.411 1.00 92.38 196 GLY A C 1
ATOM 1587 O O . GLY A 1 196 ? -8.880 3.930 36.232 1.00 92.38 196 GLY A O 1
ATOM 1588 N N . LEU A 1 197 ? -10.805 3.037 36.951 1.00 90.81 197 LEU A N 1
ATOM 1589 C CA . LEU A 1 197 ? -10.203 1.758 37.374 1.00 90.81 197 LEU A CA 1
ATOM 1590 C C . LEU A 1 197 ? -9.594 0.966 36.210 1.00 90.81 197 LEU A C 1
ATOM 1592 O O . LEU A 1 197 ? -8.666 0.183 36.411 1.00 90.81 197 LEU A O 1
ATOM 1596 N N . PHE A 1 198 ? -10.097 1.178 34.995 1.00 89.94 198 PHE A N 1
ATOM 1597 C CA . PHE A 1 198 ? -9.582 0.558 33.775 1.00 89.94 198 PHE A CA 1
ATOM 1598 C C . PHE A 1 198 ? -8.622 1.475 33.005 1.00 89.94 198 PHE A C 1
ATOM 1600 O O . PHE A 1 198 ? -8.238 1.147 31.881 1.00 89.94 198 PHE A O 1
ATOM 1607 N N . GLY A 1 199 ? -8.209 2.595 33.610 1.00 90.12 199 GLY A N 1
ATOM 1608 C CA . GLY A 1 199 ? -7.244 3.531 33.040 1.00 90.12 199 GLY A CA 1
ATOM 1609 C C . GLY A 1 199 ? -7.792 4.384 31.896 1.00 90.12 199 GLY A C 1
ATOM 1610 O O . GLY A 1 199 ? -7.001 4.891 31.103 1.00 90.12 199 GLY A O 1
ATOM 1611 N N . LEU A 1 200 ? -9.117 4.523 31.776 1.00 92.62 200 LEU A N 1
ATOM 1612 C CA . LEU A 1 200 ? -9.717 5.454 30.820 1.00 92.62 200 LEU A CA 1
ATOM 1613 C C . LEU A 1 200 ? -9.576 6.884 31.349 1.00 92.62 200 LEU A C 1
ATOM 1615 O O . LEU A 1 200 ? -9.790 7.136 32.537 1.00 92.62 200 LEU A O 1
ATOM 1619 N N . SER A 1 201 ? -9.264 7.823 30.457 1.00 94.25 201 SER A N 1
ATOM 1620 C CA . SER A 1 201 ? -9.399 9.246 30.772 1.00 94.25 201 SER A CA 1
ATOM 1621 C C . SER A 1 201 ? -10.874 9.649 30.852 1.00 94.25 201 SER A C 1
ATOM 1623 O O . SER A 1 201 ? -11.750 8.960 30.325 1.00 94.25 201 SER A O 1
ATOM 1625 N N . GLU A 1 202 ? -11.151 10.794 31.474 1.00 93.38 202 GLU A N 1
ATOM 1626 C CA . GLU A 1 202 ? -12.503 11.359 31.546 1.00 93.38 202 GLU A CA 1
ATOM 1627 C C . GLU A 1 202 ? -13.106 11.562 30.144 1.00 93.38 202 GLU A C 1
ATOM 1629 O O . GLU A 1 202 ? -14.228 11.134 29.871 1.00 93.38 202 GLU A O 1
ATOM 1634 N N . GLU A 1 203 ? -12.312 12.092 29.209 1.00 92.88 203 GLU A N 1
ATOM 1635 C CA . GLU A 1 203 ? -12.704 12.253 27.804 1.00 92.88 203 GLU A CA 1
ATOM 1636 C C . GLU A 1 203 ? -13.042 10.910 27.133 1.00 92.88 203 GLU A C 1
ATOM 1638 O O . GLU A 1 203 ? -14.064 10.785 26.454 1.00 92.88 203 GLU A O 1
ATOM 1643 N N . GLU A 1 204 ? -12.212 9.877 27.335 1.00 91.88 204 GLU A N 1
ATOM 1644 C CA . GLU A 1 204 ? -12.458 8.539 26.784 1.00 91.88 204 GLU A CA 1
ATOM 1645 C C . GLU A 1 204 ? -13.717 7.904 27.387 1.00 91.88 204 GLU A C 1
ATOM 1647 O O . GLU A 1 204 ? -14.473 7.226 26.682 1.00 91.88 204 GLU A O 1
ATOM 1652 N N . ALA A 1 205 ? -13.974 8.135 28.674 1.00 92.94 205 ALA A N 1
ATOM 1653 C CA . ALA A 1 205 ? -15.154 7.647 29.369 1.00 92.94 205 ALA A CA 1
ATOM 1654 C C . ALA A 1 205 ? -16.438 8.304 28.833 1.00 92.94 205 ALA A C 1
ATOM 1656 O O . ALA A 1 205 ? -17.422 7.601 28.568 1.00 92.94 205 ALA A O 1
ATOM 1657 N N . GLU A 1 206 ? -16.445 9.621 28.617 1.00 93.44 206 GLU A N 1
ATOM 1658 C CA . GLU A 1 206 ? -17.588 10.313 28.010 1.00 93.44 206 GLU A CA 1
ATOM 1659 C C . GLU A 1 206 ? -17.855 9.853 26.578 1.00 93.44 206 GLU A C 1
ATOM 1661 O O . GLU A 1 206 ? -19.000 9.585 26.197 1.00 93.44 206 GLU A O 1
ATOM 1666 N N . GLU A 1 207 ? -16.798 9.755 25.777 1.00 92.56 207 GLU A N 1
ATOM 1667 C CA . GLU A 1 207 ? -16.880 9.326 24.386 1.00 92.56 207 GLU A CA 1
ATOM 1668 C C . GLU A 1 207 ? -17.443 7.901 24.294 1.00 92.56 207 GLU A C 1
ATOM 1670 O O . GLU A 1 207 ? -18.346 7.620 23.501 1.00 92.56 207 GLU A O 1
ATOM 1675 N N . THR A 1 208 ? -17.000 7.012 25.184 1.00 93.19 208 THR A N 1
ATOM 1676 C CA . THR A 1 208 ? -17.513 5.642 25.290 1.00 93.19 208 THR A CA 1
ATOM 1677 C C . THR A 1 208 ? -19.013 5.615 25.588 1.00 93.19 208 THR A C 1
ATOM 1679 O O . THR A 1 208 ? -19.761 4.862 24.956 1.00 93.19 208 THR A O 1
ATOM 1682 N N . ARG A 1 209 ? -19.484 6.465 26.508 1.00 91.69 209 ARG A N 1
ATOM 1683 C CA . ARG A 1 209 ? -20.911 6.591 26.836 1.00 91.69 209 ARG A CA 1
ATOM 1684 C C . ARG A 1 209 ? -21.733 7.036 25.623 1.00 91.69 209 ARG A C 1
ATOM 1686 O O . ARG A 1 209 ? -22.781 6.449 25.343 1.00 91.69 209 ARG A O 1
ATOM 1693 N N . LYS A 1 210 ? -21.251 8.034 24.872 1.00 92.88 210 LYS A N 1
ATOM 1694 C CA . LYS A 1 210 ? -21.889 8.507 23.626 1.00 92.88 210 LYS A CA 1
ATOM 1695 C C . LYS A 1 210 ? -21.940 7.392 22.575 1.00 92.88 210 LYS A C 1
ATOM 1697 O O . LYS A 1 210 ? -22.986 7.162 21.966 1.00 92.88 210 LYS A O 1
ATOM 1702 N N . GLN A 1 211 ? -20.844 6.653 22.403 1.00 91.06 211 GLN A N 1
ATOM 1703 C CA . GLN A 1 211 ? -20.753 5.532 21.463 1.00 91.06 211 GLN A CA 1
ATOM 1704 C C . GLN A 1 211 ? -21.705 4.388 21.827 1.00 91.06 211 GLN A C 1
ATOM 1706 O O . GLN A 1 211 ? -22.383 3.853 20.949 1.00 91.06 211 GLN A O 1
ATOM 1711 N N . HIS A 1 212 ? -21.818 4.042 23.110 1.00 91.88 212 HIS A N 1
ATOM 1712 C CA . HIS A 1 212 ? -22.774 3.038 23.572 1.00 91.88 212 HIS A CA 1
ATOM 1713 C C . HIS A 1 212 ? -24.224 3.449 23.272 1.00 91.88 212 HIS A C 1
ATOM 1715 O O . HIS A 1 212 ? -24.981 2.657 22.703 1.00 91.88 212 HIS A O 1
ATOM 1721 N N . ALA A 1 213 ? -24.597 4.702 23.557 1.00 90.06 213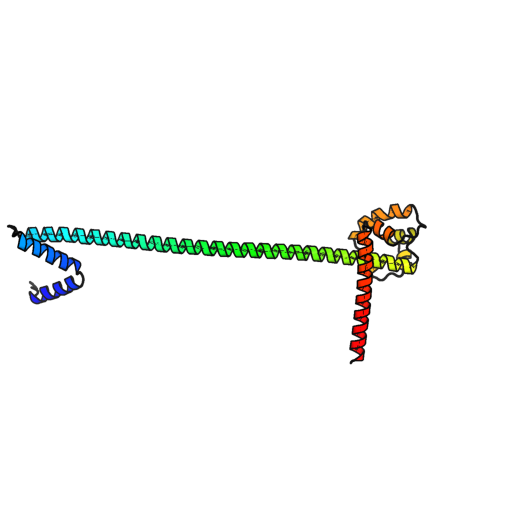 ALA A N 1
ATOM 1722 C CA . ALA A 1 213 ? -25.921 5.226 23.218 1.00 90.06 213 ALA A CA 1
ATOM 1723 C C . ALA A 1 213 ? -26.195 5.150 21.705 1.00 90.06 213 ALA A C 1
ATOM 1725 O O . ALA A 1 213 ? -27.258 4.695 21.280 1.00 90.06 213 ALA A O 1
ATOM 1726 N N . ALA A 1 214 ? -25.212 5.507 20.872 1.00 90.19 214 ALA A N 1
ATOM 1727 C CA . ALA A 1 214 ? -25.329 5.387 19.421 1.00 90.19 214 ALA A CA 1
ATOM 1728 C C . ALA A 1 214 ? -25.562 3.931 18.970 1.00 90.19 214 ALA A C 1
ATOM 1730 O O . ALA A 1 214 ? -26.413 3.681 18.113 1.00 90.19 214 ALA A O 1
ATOM 1731 N N . VAL A 1 215 ? -24.861 2.959 19.567 1.00 90.75 215 VAL A N 1
ATOM 1732 C CA . VAL A 1 215 ? -25.053 1.526 19.279 1.00 90.75 215 VAL A CA 1
ATOM 1733 C C . VAL A 1 215 ? -26.466 1.068 19.648 1.00 90.75 215 VAL A C 1
ATOM 1735 O O . VAL A 1 215 ? -27.102 0.365 18.856 1.00 90.75 215 VAL A O 1
ATOM 1738 N N . GLN A 1 216 ? -26.994 1.496 20.796 1.00 89.44 216 GLN A N 1
ATOM 1739 C CA . GLN A 1 216 ? -28.365 1.175 21.201 1.00 89.44 216 GLN A CA 1
ATOM 1740 C C . GLN A 1 216 ? -29.404 1.755 20.231 1.00 89.44 216 GLN A C 1
ATOM 1742 O O . GLN A 1 216 ? -30.299 1.034 19.784 1.00 89.44 216 GLN A O 1
ATOM 1747 N N . ILE A 1 217 ? -29.255 3.022 19.831 1.00 90.75 217 ILE A N 1
ATOM 1748 C CA . ILE A 1 217 ? -30.145 3.667 18.852 1.00 90.75 217 ILE A CA 1
ATOM 1749 C C . ILE A 1 217 ? -30.129 2.899 17.524 1.00 90.75 217 ILE A C 1
ATOM 1751 O O . ILE A 1 217 ? -31.186 2.593 16.966 1.00 90.75 217 ILE A O 1
ATOM 1755 N N . GLN A 1 218 ? -28.944 2.526 17.032 1.00 90.12 218 GLN A N 1
ATOM 1756 C CA . GLN A 1 218 ? -28.814 1.735 15.806 1.00 90.12 218 GLN A CA 1
ATOM 1757 C C . GLN A 1 218 ? -29.478 0.358 15.931 1.00 90.12 218 GLN A C 1
ATOM 1759 O O . GLN A 1 218 ? -30.123 -0.096 14.983 1.00 90.12 218 GLN A O 1
ATOM 1764 N N . ALA A 1 219 ? -29.356 -0.310 17.081 1.00 88.88 219 ALA A N 1
ATOM 1765 C CA . ALA A 1 219 ? -30.010 -1.593 17.327 1.00 88.88 219 ALA A CA 1
ATOM 1766 C C . ALA A 1 219 ? -31.545 -1.466 17.292 1.00 88.88 219 ALA A C 1
ATOM 1768 O O . ALA A 1 219 ? -32.212 -2.261 16.625 1.00 88.88 219 ALA A O 1
ATOM 1769 N N . ILE A 1 220 ? -32.102 -0.423 17.919 1.00 91.38 220 ILE A N 1
ATOM 1770 C CA . ILE A 1 220 ? -33.545 -0.129 17.906 1.00 91.38 220 ILE A CA 1
ATOM 1771 C C . ILE A 1 220 ? -34.035 0.140 16.478 1.00 91.38 220 ILE A C 1
ATOM 1773 O O . ILE A 1 220 ? -35.046 -0.425 16.052 1.00 91.38 220 ILE A O 1
ATOM 1777 N N . GLN A 1 221 ? -33.308 0.962 15.716 1.00 91.62 221 GLN A N 1
ATOM 1778 C CA . GLN A 1 221 ? -33.646 1.273 14.325 1.00 91.62 221 GLN A CA 1
ATOM 1779 C C . GLN A 1 221 ? -33.621 0.026 13.435 1.00 91.62 221 GLN A C 1
ATOM 1781 O O . GLN A 1 221 ? -34.552 -0.185 12.656 1.00 91.62 221 GLN A O 1
ATOM 1786 N N . ARG A 1 222 ? -32.606 -0.839 13.578 1.00 88.75 222 ARG A N 1
ATOM 1787 C CA . ARG A 1 222 ? -32.549 -2.129 12.868 1.00 88.75 222 ARG A CA 1
ATOM 1788 C C . ARG A 1 222 ? -33.750 -3.004 13.224 1.00 88.75 222 ARG A C 1
ATOM 1790 O O . ARG A 1 222 ? -34.389 -3.542 12.328 1.00 88.75 222 ARG A O 1
ATOM 1797 N N . GLY A 1 223 ? -34.109 -3.088 14.505 1.00 90.56 223 GLY A N 1
ATOM 1798 C CA . GLY A 1 223 ? -35.288 -3.830 14.956 1.00 90.56 223 GLY A CA 1
ATOM 1799 C C . GLY A 1 223 ? -36.613 -3.276 14.417 1.00 90.56 223 GLY A C 1
ATOM 1800 O O . GLY A 1 223 ? -37.522 -4.048 14.117 1.00 90.56 223 GLY A O 1
ATOM 1801 N N . ARG A 1 224 ? -36.749 -1.950 14.268 1.00 90.44 224 ARG A N 1
ATOM 1802 C CA . ARG A 1 224 ? -37.910 -1.322 13.605 1.00 90.44 224 ARG A CA 1
ATOM 1803 C C . ARG A 1 224 ? -38.000 -1.722 12.133 1.00 90.44 224 ARG A C 1
ATOM 1805 O O . ARG A 1 224 ? -39.013 -2.296 11.750 1.00 90.44 224 ARG A O 1
ATOM 1812 N N . ARG A 1 225 ? -36.916 -1.552 11.370 1.00 90.00 225 ARG A N 1
ATOM 1813 C CA . ARG A 1 225 ? -36.867 -1.909 9.940 1.00 90.00 225 ARG A CA 1
ATOM 1814 C C . ARG A 1 225 ? -37.202 -3.377 9.686 1.00 90.00 225 ARG A C 1
ATOM 1816 O O . ARG A 1 225 ? -37.949 -3.687 8.769 1.00 90.00 225 ARG A O 1
ATOM 1823 N N . THR A 1 226 ? -36.694 -4.290 10.516 1.00 89.50 226 THR A N 1
ATOM 1824 C CA . THR A 1 226 ? -37.009 -5.723 10.388 1.00 89.50 226 THR A CA 1
ATOM 1825 C C . THR A 1 226 ? -38.486 -6.024 10.654 1.00 89.50 226 THR A C 1
ATOM 1827 O O . THR A 1 226 ? -39.034 -6.947 10.058 1.00 89.50 226 THR A O 1
ATOM 1830 N N . ARG A 1 227 ? -39.142 -5.275 11.551 1.00 90.06 227 ARG A N 1
ATOM 1831 C CA . ARG A 1 227 ? -40.580 -5.428 11.826 1.00 90.06 227 ARG A CA 1
ATOM 1832 C C . ARG A 1 227 ? -41.439 -4.846 10.706 1.00 90.06 227 ARG A C 1
ATOM 1834 O O . ARG A 1 227 ? -42.403 -5.490 10.320 1.00 90.06 227 ARG A O 1
ATOM 1841 N N . GLU A 1 228 ? -41.059 -3.691 10.168 1.00 89.88 228 GLU A N 1
ATOM 1842 C CA . GLU A 1 228 ? -41.704 -3.076 8.997 1.00 89.88 228 GLU A CA 1
ATOM 1843 C C . GLU A 1 228 ? -41.623 -4.012 7.782 1.00 89.88 228 GLU A C 1
ATOM 1845 O O . GLU A 1 228 ? -42.649 -4.420 7.253 1.00 89.88 228 GLU A O 1
ATOM 1850 N N . ALA A 1 229 ? -40.429 -4.517 7.457 1.00 87.81 229 ALA A N 1
ATOM 1851 C CA . ALA A 1 229 ? -40.226 -5.447 6.342 1.00 87.81 229 ALA A CA 1
ATOM 1852 C C . ALA A 1 229 ? -40.967 -6.794 6.479 1.00 87.81 229 ALA A C 1
ATOM 1854 O O . ALA A 1 229 ? -41.138 -7.503 5.490 1.00 87.81 229 ALA A O 1
ATOM 1855 N N . LYS A 1 230 ? -41.357 -7.190 7.699 1.00 87.44 230 LYS A N 1
ATOM 1856 C CA . LYS A 1 230 ? -42.203 -8.371 7.943 1.00 87.44 230 LYS A CA 1
ATOM 1857 C C . LYS A 1 230 ? -43.695 -8.069 7.833 1.00 87.44 230 LYS A C 1
ATOM 1859 O O . LYS A 1 230 ? -44.459 -9.007 7.678 1.00 87.44 230 LYS A O 1
ATOM 1864 N N . ARG A 1 231 ? -44.100 -6.808 7.986 1.00 82.94 231 ARG A N 1
ATOM 1865 C CA . ARG A 1 231 ? -45.497 -6.367 7.905 1.00 82.94 231 ARG A CA 1
ATOM 1866 C C . ARG A 1 231 ? -45.940 -6.137 6.458 1.00 82.94 231 ARG A C 1
ATOM 1868 O O . ARG A 1 231 ? -47.119 -6.280 6.172 1.00 82.94 231 ARG A O 1
ATOM 1875 N N . ASP A 1 232 ? -44.990 -5.819 5.581 1.00 79.50 232 ASP A N 1
ATOM 1876 C CA . ASP A 1 232 ? -45.208 -5.608 4.143 1.00 79.50 232 ASP A CA 1
ATOM 1877 C C . ASP A 1 232 ? -45.144 -6.911 3.311 1.00 79.50 232 ASP A C 1
ATOM 1879 O O . ASP A 1 232 ? -45.220 -6.865 2.084 1.00 79.50 232 ASP A O 1
ATOM 1883 N N . LYS A 1 233 ? -44.966 -8.069 3.963 1.00 68.75 233 LYS A N 1
ATOM 1884 C CA . LYS A 1 233 ? -44.989 -9.410 3.358 1.00 68.75 233 LYS A CA 1
ATOM 1885 C C . LYS A 1 233 ? -46.226 -10.168 3.804 1.00 68.75 233 LYS A C 1
ATOM 1887 O O . LYS A 1 233 ? -46.751 -10.926 2.964 1.00 68.75 233 LYS A O 1
#

Foldseek 3Di:
DDPDDPPVNVVVVVVVVCVVPVLLVVQQVVQVVVCVVPVDPDSVVSSVVSSVVSVVVVVVVVVVVVVVVVVVVVVVVVVVVVVVVVVVVVVVVVVVVVVVVVVVVVVVVVVVVVVVVVLVLLLVLVVLQVLQCVQPFQFLQLLLCLLVLPPVSLVSSVDDPSSSDRDPLQNVLSVVLNVVSVVGRGDGDDQCRSVVSSVDDPVRSVVSVVSNVVVVVVVVVVVVVVVVVVVVD

Sequence (233 aa):
LRLGMSGKAISESFDTYTKMYPQVRTAIDFAMKELIAKRPADPFSFLSEKLREANIFIKVDAIHMRNCAMKIQARARGMRDRRKVERQKEQRAMEQAAVKIQTRQRGIKARETSKHQRTKMLVWLYGLFDKIREANGVTSQVLMKYLQSDPDTVQSLNLPKTFITYPSFFQQTANTAIPLLAKSPARVLDWMEFAGLFGLSEEEAEETRKQHAAVQIQAIQRGRRTREAKRDK

Secondary structure (DSSP, 8-state):
------HHHHHHHHHHHHHH-HHHHHHHHHHHHHHHHH--S-HHHHHHHHHHHHHHHHHHHHHHHHHHHHHHHHHHHHHHHHHHHHHHHHHHHHHHHHHHHHHHHHHHHHHHHHHHHHHHHHHHHHHHHHHHHHHH--BHHHHHHHHTT-HHHHHHTT--GGGTS--GGGHHHHHHHHHHHHT-TTPBP-HHHHHHHTT--HHHHHHHHHHHHHHHHHHHHHHHHHHHHHH--

Radius of gyration: 51.78 Å; chains: 1; bounding box: 103×40×131 Å

pLDDT: mean 88.23, std 7.92, range [39.34, 97.69]

InterPro domains:
  IPR000048 IQ motif, EF-hand binding site [PF00612] (66-85)
  IPR000048 IQ motif, EF-hand binding site [PF00612] (96-111)
  IPR000048 IQ motif, EF-hand binding site [SM00015] (64-86)
  IPR000048 IQ motif, EF-hand binding site [SM00015] (93-115)
  IPR000048 IQ motif, EF-hand binding site [SM00015] (209-231)

Organism: NCBI:txid3032